Protein 3G13 (pdb70)

Sequence (276 aa):
LERLRVAAYCRVSTDSEDQLNSYKSQVQYYTDIKKNKEWVLADIYADEATKREDFQRINDCNGEIDVFTKSISRFARNTLDTLKYVRLKERNIAVYFEDEKINTLTDGELLLVVLSSVAQQEVENISANVKKGLKKKRGELVGFSLERLRVAAYCRVSTDSEDQLNSYKSQVQYYTDIKKNKEWVLADIYADEAITGTQVTKREDFQRINDCNGEIDVFTKSISRFARNTLDTLKYVRLKERNIAVYFEDEKINTLTDGELLLVVLSSVAQQEVEN

Organism: Clostridioides difficile (strain 630) (NCBI:txid272563)

Radius of gyration: 23.12 Å; Cα contacts (8 Å, |Δi|>4): 464; chains: 2; bounding box: 62×56×65 Å

InterPro domains:
  IPR006119 Resolvase, N-terminal catalytic domain [PF00239] (27-175)
  IPR006119 Resolvase, N-terminal catalytic domain [PS51736] (26-174)
  IPR006119 Resolvase, N-terminal catalytic domain [SM00857] (27-176)
  IPR011109 DNA-binding recombinase domain [PF07508] (199-306)
  IPR011109 DNA-binding recombinase domain [PS51737] (184-309)
  IPR025827 Recombinase zinc beta ribbon domain [PF13408] (327-388)
  IPR036162 Resolvase-like, N-terminal catalytic domain superfamily [G3DSA:3.40.50.1390] (21-158)
  IPR036162 Resolvase-like, N-terminal catalytic domain superfamily [SSF53041] (26-175)
  IPR038109 DNA-binding recombinase domain superfamily [G3DSA:3.90.1750.20] (161-307)
  IPR050639 Site-specific recombinase resolvase [PTHR30461] (23-515)

CATH classification: 3.40.50.1390

Solvent-accessible surface area: 16378 Å² total

Nearest PDB structures (foldseek):
  3g13-assembly1_A  TM=1.005E+00  e=6.832E-26  Clostridioides difficile 630
  3gbv-assembly1_A  TM=5.112E-01  e=2.826E-01  Bacteroides fragilis NCTC 9343
  3m9w-assembly1_A  TM=5.700E-01  e=8.950E-01  Escherichia coli str. K-12 substr. MG1655
  1eye-assembly1_A-2  TM=3.443E-01  e=1.156E+00  Mycobacterium tuberculosis H37Rv
  8wwq-assembly1_B  TM=4.228E-01  e=5.379E+00  Gardenia jasminoides

Structure (mmCIF, N/CA/C/O backbone):
data_3G13
#
_entry.id   3G13
#
_cell.length_a   64.470
_cell.length_b   71.318
_cell.length_c   94.176
_cell.angle_alpha   90.00
_cell.angle_beta   90.00
_cell.angle_gamma   90.00
#
_symmetry.space_group_name_H-M   'P 21 21 21'
#
loop_
_entity.id
_entity.type
_entity.pdbx_description
1 polymer 'Putative conjugative transposon recombinase'
2 non-polymer GLYCEROL
3 non-polymer 'SODIUM ION'
4 water water
#
loop_
_atom_site.group_PDB
_atom_site.id
_atom_site.type_symbol
_atom_site.label_atom_id
_atom_site.label_alt_id
_atom_site.label_comp_id
_atom_site.label_asym_id
_atom_site.label_entity_id
_atom_site.label_seq_id
_atom_site.pdbx_PDB_ins_code
_atom_site.Cartn_x
_atom_site.Cartn_y
_atom_site.Cartn_z
_atom_site.occupancy
_atom_site.B_iso_or_equiv
_atom_site.auth_seq_id
_atom_site.auth_comp_id
_atom_site.auth_asym_id
_atom_site.auth_atom_id
_atom_site.pdbx_PDB_model_num
ATOM 1 N N . LEU A 1 3 ? 87.996 69.802 18.650 1.00 40.43 3 LEU A N 1
ATOM 2 C CA . LEU A 1 3 ? 87.772 68.486 17.952 1.00 40.31 3 LEU A CA 1
ATOM 3 C C . LEU A 1 3 ? 88.013 68.629 16.471 1.00 39.47 3 LEU A C 1
ATOM 4 O O . LEU A 1 3 ? 89.129 69.003 16.055 1.00 39.85 3 LEU A O 1
ATOM 9 N N . GLU A 1 4 ? 86.942 68.365 15.711 1.00 37.41 4 GLU A N 1
ATOM 10 C CA . GLU A 1 4 ? 86.880 68.295 14.234 1.00 36.15 4 GLU A CA 1
ATOM 11 C C . GLU A 1 4 ? 86.327 66.914 13.778 1.00 33.22 4 GLU A C 1
ATOM 12 O O . GLU A 1 4 ? 85.127 66.766 13.488 1.00 33.74 4 GLU A O 1
ATOM 18 N N . ARG A 1 5 ? 87.197 65.909 13.759 1.00 29.12 5 ARG A N 1
ATOM 19 C CA . ARG A 1 5 ? 86.860 64.605 13.211 1.00 25.28 5 ARG A CA 1
ATOM 20 C C . ARG A 1 5 ? 85.801 63.846 14.003 1.00 22.37 5 ARG A C 1
ATOM 21 O O . ARG A 1 5 ? 85.703 63.955 15.224 1.00 20.71 5 ARG A O 1
ATOM 29 N N . LEU A 1 6 ? 85.003 63.064 13.287 1.00 19.27 6 LEU A N 1
ATOM 30 C CA . LEU A 1 6 ? 84.050 62.205 13.945 1.00 16.84 6 LEU A CA 1
ATOM 31 C C . LEU A 1 6 ? 84.811 61.098 14.664 1.00 16.04 6 LEU A C 1
ATOM 32 O O . LEU A 1 6 ? 85.646 60.433 14.062 1.00 15.06 6 LEU A O 1
ATOM 37 N N . ARG A 1 7 ? 84.507 60.902 15.958 1.00 16.04 7 ARG A N 1
ATOM 38 C CA . ARG A 1 7 ? 85.176 59.886 16.783 1.00 15.79 7 ARG A CA 1
ATOM 39 C C . ARG A 1 7 ? 84.418 58.563 16.671 1.00 14.77 7 ARG A C 1
ATOM 40 O O . ARG A 1 7 ? 83.256 58.436 17.080 1.00 13.84 7 ARG A O 1
ATOM 48 N N . VAL A 1 8 ? 85.080 57.594 16.068 1.00 14.42 8 VAL A N 1
ATOM 49 C CA . VAL A 1 8 ? 84.421 56.344 15.707 1.00 15.43 8 VAL A CA 1
ATOM 50 C C . VAL A 1 8 ? 84.973 55.190 16.524 1.00 16.03 8 VAL A C 1
ATOM 51 O O . VAL A 1 8 ? 86.181 54.973 16.571 1.00 16.36 8 VAL A O 1
ATOM 55 N N . ALA A 1 9 ? 84.085 54.445 17.166 1.00 16.65 9 ALA A N 1
ATOM 56 C CA . ALA A 1 9 ? 84.485 53.197 17.840 1.00 16.63 9 ALA A CA 1
ATOM 57 C C . ALA A 1 9 ? 83.892 51.961 17.148 1.00 17.56 9 ALA A C 1
ATOM 58 O O . ALA A 1 9 ? 82.999 52.083 16.280 1.00 17.00 9 ALA A O 1
ATOM 60 N N . ALA A 1 10 ? 84.356 50.771 17.547 1.00 16.42 10 ALA A N 1
ATOM 61 C CA . ALA A 1 10 ? 83.713 49.509 17.142 1.00 17.06 10 ALA A CA 1
ATOM 62 C C . ALA A 1 10 ? 83.501 48.683 18.371 1.00 17.78 10 ALA A C 1
ATOM 63 O O . ALA A 1 10 ? 84.367 48.659 19.244 1.00 17.18 10 ALA A O 1
ATOM 65 N N . TYR A 1 11 ? 82.339 48.032 18.438 1.00 18.11 11 TYR A N 1
ATOM 66 C CA . TYR A 1 11 ? 82.091 47.005 19.448 1.00 18.96 11 TYR A CA 1
ATOM 67 C C . TYR A 1 11 ? 82.052 45.592 18.876 1.00 18.94 11 TYR A C 1
ATOM 68 O O . TYR A 1 11 ? 81.285 45.309 17.952 1.00 19.53 11 TYR A O 1
ATOM 77 N N . CYS A 1 12 ? 82.875 44.702 19.437 1.00 19.43 12 CYS A N 1
ATOM 78 C CA . CYS A 1 12 ? 83.049 43.346 18.906 1.00 20.32 12 CYS A CA 1
ATOM 79 C C . CYS A 1 12 ? 82.678 42.257 19.907 1.00 20.96 12 CYS A C 1
ATOM 80 O O . CYS A 1 12 ? 82.969 42.375 21.113 1.00 21.19 12 CYS A O 1
ATOM 83 N N . ARG A 1 13 ? 82.050 41.199 19.399 1.00 21.08 13 ARG A N 1
ATOM 84 C CA . ARG A 1 13 ? 81.911 39.958 20.137 1.00 22.80 13 ARG A CA 1
ATOM 85 C C . ARG A 1 13 ? 82.959 39.004 19.577 1.00 23.81 13 ARG A C 1
ATOM 86 O O . ARG A 1 13 ? 83.005 38.792 18.357 1.00 23.30 13 ARG A O 1
ATOM 94 N N . VAL A 1 14 ? 83.812 38.469 20.463 1.00 25.61 14 VAL A N 1
ATOM 95 C CA . VAL A 1 14 ? 84.933 37.592 20.067 1.00 28.50 14 VAL A CA 1
ATOM 96 C C . VAL A 1 14 ? 84.544 36.129 20.235 1.00 31.02 14 VAL A C 1
ATOM 97 O O . VAL A 1 14 ? 84.083 35.727 21.310 1.00 29.82 14 VAL A O 1
ATOM 101 N N . SER A 1 15 ? 84.742 35.349 19.174 1.00 35.16 15 SER A N 1
ATOM 102 C CA . SER A 1 15 ? 84.422 33.919 19.183 1.00 39.88 15 SER A CA 1
ATOM 103 C C . SER A 1 15 ? 85.382 33.088 20.025 1.00 42.71 15 SER A C 1
ATOM 104 O O . SER A 1 15 ? 86.592 33.347 20.070 1.00 42.35 15 SER A O 1
ATOM 107 N N . THR A 1 16 ? 84.807 32.060 20.656 1.00 46.83 16 THR A N 1
ATOM 108 C CA . THR A 1 16 ? 85.513 31.143 21.563 1.00 50.34 16 THR A CA 1
ATOM 109 C C . THR A 1 16 ? 86.239 29.960 20.838 1.00 52.20 16 THR A C 1
ATOM 110 O O . THR A 1 16 ? 86.442 28.881 21.415 1.00 52.74 16 THR A O 1
ATOM 114 N N . ASP A 1 17 ? 86.639 30.210 19.584 1.00 54.16 17 ASP A N 1
ATOM 115 C CA . ASP A 1 17 ? 87.359 29.284 18.684 1.00 55.92 17 ASP A CA 1
ATOM 116 C C . ASP A 1 17 ? 87.250 29.924 17.290 1.00 56.65 17 ASP A C 1
ATOM 117 O O . ASP A 1 17 ? 86.155 30.377 16.940 1.00 57.29 17 ASP A O 1
ATOM 122 N N . SER A 1 18 ? 88.291 29.981 16.450 1.00 57.32 18 SER A N 1
ATOM 123 C CA . SER A 1 18 ? 89.566 29.240 16.420 1.00 57.56 18 SER A CA 1
ATOM 124 C C . SER A 1 18 ? 89.520 28.607 15.029 1.00 57.64 18 SER A C 1
ATOM 125 O O . SER A 1 18 ? 90.389 28.855 14.179 1.00 57.92 18 SER A O 1
ATOM 128 N N . GLU A 1 19 ? 88.470 27.810 14.814 1.00 57.36 19 GLU A N 1
ATOM 129 C CA . GLU A 1 19 ? 88.006 27.399 13.485 1.00 56.89 19 GLU A CA 1
ATOM 130 C C . GLU A 1 19 ? 87.110 28.492 12.884 1.00 55.85 19 GLU A C 1
ATOM 131 O O . GLU A 1 19 ? 86.509 28.299 11.819 1.00 56.16 19 GLU A O 1
ATOM 137 N N . ASP A 1 20 ? 87.027 29.621 13.593 1.00 54.12 20 ASP A N 1
ATOM 138 C CA . ASP A 1 20 ? 86.237 30.800 13.215 1.00 52.52 20 ASP A CA 1
ATOM 139 C C . ASP A 1 20 ? 87.159 32.038 13.302 1.00 50.87 20 ASP A C 1
ATOM 140 O O . ASP A 1 20 ? 87.022 32.885 14.198 1.00 50.59 20 ASP A O 1
ATOM 145 N N . GLN A 1 21 ? 88.115 32.121 12.380 1.00 48.61 21 GLN A N 1
ATOM 146 C CA . GLN A 1 21 ? 89.126 33.178 12.418 1.00 46.66 21 GLN A CA 1
ATOM 147 C C . GLN A 1 21 ? 88.530 34.551 12.139 1.00 44.43 21 GLN A C 1
ATOM 148 O O . GLN A 1 21 ? 89.040 35.561 12.624 1.00 44.07 21 GLN A O 1
ATOM 154 N N . LEU A 1 22 ? 87.430 34.575 11.390 1.00 42.03 22 LEU A N 1
ATOM 155 C CA . LEU A 1 22 ? 86.738 35.821 11.038 1.00 39.70 22 LEU A CA 1
ATOM 156 C C . LEU A 1 22 ? 86.174 36.568 12.253 1.00 36.91 22 LEU A C 1
ATOM 157 O O . LEU A 1 22 ? 86.137 37.793 12.252 1.00 36.44 22 LEU A O 1
ATOM 162 N N . ASN A 1 23 ? 85.771 35.824 13.285 1.00 33.41 23 ASN A N 1
ATOM 163 C CA . ASN A 1 23 ? 85.298 36.403 14.551 1.00 30.66 23 ASN A CA 1
ATOM 164 C C . ASN A 1 23 ? 86.331 36.400 15.674 1.00 28.02 23 ASN A C 1
ATOM 165 O O . ASN A 1 23 ? 86.007 36.676 16.837 1.00 27.50 23 ASN A O 1
ATOM 170 N N . SER A 1 24 ? 87.574 36.088 15.333 1.00 25.01 24 SER A N 1
ATOM 171 C CA . SER A 1 24 ? 88.656 36.266 16.285 1.00 23.42 24 SER A CA 1
ATOM 172 C C . SER A 1 24 ? 88.855 37.754 16.621 1.00 22.21 24 SER A C 1
ATOM 173 O O . SER A 1 24 ? 88.474 38.651 15.844 1.00 22.32 24 SER A O 1
ATOM 176 N N . TYR A 1 25 ? 89.412 38.011 17.797 1.00 20.20 25 TYR A N 1
ATOM 177 C CA . TYR A 1 25 ? 89.775 39.333 18.227 1.00 19.67 25 TYR A CA 1
ATOM 178 C C . TYR A 1 25 ? 90.721 40.026 17.228 1.00 19.95 25 TYR A C 1
ATOM 179 O O . TYR A 1 25 ? 90.423 41.134 16.760 1.00 18.64 25 TYR A O 1
ATOM 188 N N . LYS A 1 26 ? 91.842 39.376 16.901 1.00 19.51 26 LYS A N 1
ATOM 189 C CA . LYS A 1 26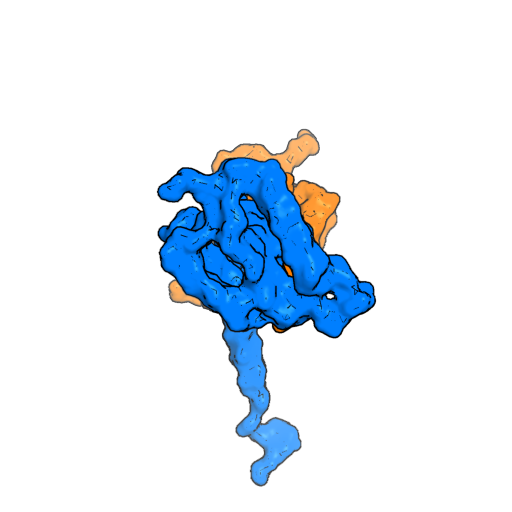 ? 92.834 39.972 15.998 1.00 19.63 26 LYS A CA 1
ATOM 190 C C . LYS A 1 26 ? 92.259 40.332 14.626 1.00 19.87 26 LYS A C 1
ATOM 191 O O . LYS A 1 26 ? 92.520 41.443 14.135 1.00 19.21 26 LYS A O 1
ATOM 197 N N . SER A 1 27 ? 91.515 39.408 14.008 1.00 19.49 27 SER A N 1
ATOM 198 C CA . SER A 1 27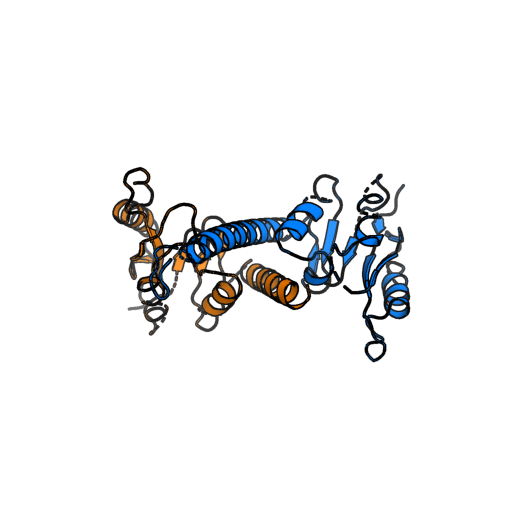 ? 90.886 39.693 12.701 1.00 20.17 27 SER A CA 1
ATOM 199 C C . SER A 1 27 ? 89.940 40.898 12.759 1.00 18.68 27 SER A C 1
ATOM 200 O O . SER A 1 27 ? 89.931 41.722 11.856 1.00 19.35 27 SER A O 1
ATOM 203 N N . GLN A 1 28 ? 89.129 40.982 13.814 1.00 17.96 28 GLN A N 1
ATOM 204 C CA . GLN A 1 28 ? 88.230 42.107 13.990 1.00 16.93 28 GLN A CA 1
ATOM 205 C C . GLN A 1 28 ? 88.932 43.421 14.293 1.00 16.55 28 GLN A C 1
ATOM 206 O O . GLN A 1 28 ? 88.544 44.458 13.783 1.00 14.79 28 GLN A O 1
ATOM 212 N N . VAL A 1 29 ? 89.965 43.377 15.129 1.00 14.57 29 VAL A N 1
ATOM 213 C CA . VAL A 1 29 ? 90.794 44.543 15.321 1.00 15.30 29 VAL A CA 1
ATOM 214 C C . VAL A 1 29 ? 91.359 45.067 13.986 1.00 15.35 29 VAL A C 1
ATOM 215 O O . VAL A 1 29 ? 91.283 46.283 13.709 1.00 15.31 29 VAL A O 1
ATOM 219 N N . GLN A 1 30 ? 91.915 44.178 13.162 1.00 15.33 30 GLN A N 1
ATOM 220 C CA . GLN A 1 30 ? 92.441 44.655 11.872 1.00 17.05 30 GLN A CA 1
ATOM 221 C C . GLN A 1 30 ? 91.332 45.168 10.939 1.00 16.64 30 GLN A C 1
ATOM 222 O O . GLN A 1 30 ? 91.511 46.177 10.286 1.00 16.60 30 GLN A O 1
ATOM 228 N N . TYR A 1 31 ? 90.204 44.455 10.882 1.00 17.18 31 TYR A N 1
ATOM 229 C CA . TYR A 1 31 ? 89.109 44.856 10.016 1.00 16.49 31 TYR A CA 1
ATOM 230 C C . TYR A 1 31 ? 88.662 46.288 10.341 1.00 15.77 31 TYR A C 1
ATOM 231 O O . TYR A 1 31 ? 88.632 47.145 9.448 1.00 15.71 31 TYR A O 1
ATOM 240 N N . TYR A 1 32 ? 88.311 46.542 11.603 1.00 15.44 32 TYR A N 1
ATOM 241 C CA . TYR A 1 32 ? 87.806 47.869 11.994 1.00 15.06 32 TYR A CA 1
ATOM 242 C C . TYR A 1 32 ? 88.842 48.964 11.917 1.00 15.32 32 TYR A C 1
ATOM 243 O O . TYR A 1 32 ? 88.515 50.073 11.561 1.00 14.78 32 TYR A O 1
ATOM 252 N N . THR A 1 33 ? 90.103 48.647 12.220 1.00 14.95 33 THR A N 1
ATOM 253 C CA . THR A 1 33 ? 91.150 49.665 12.156 1.00 14.81 33 THR A CA 1
ATOM 254 C C . THR A 1 33 ? 91.309 50.148 10.712 1.00 14.57 33 THR A C 1
ATOM 255 O O . THR A 1 33 ? 91.349 51.332 10.468 1.00 12.21 33 THR A O 1
ATOM 259 N N . ASP A 1 34 ? 91.383 49.206 9.793 1.00 14.71 34 ASP A N 1
ATOM 260 C CA . ASP A 1 34 ? 91.510 49.496 8.385 1.00 17.14 34 ASP A CA 1
ATOM 261 C C . ASP A 1 34 ? 90.235 50.174 7.842 1.00 16.72 34 ASP A C 1
ATOM 262 O O . ASP A 1 34 ? 90.326 51.166 7.121 1.00 17.64 34 ASP A O 1
ATOM 275 N N . ILE A 1 36 ? 87.896 51.935 9.422 1.00 15.97 36 ILE A N 1
ATOM 276 C CA . ILE A 1 36 ? 87.693 53.302 9.915 1.00 15.99 36 ILE A CA 1
ATOM 277 C C . ILE A 1 36 ? 88.730 54.292 9.302 1.00 17.26 36 ILE A C 1
ATOM 278 O O . ILE A 1 36 ? 88.412 55.471 9.052 1.00 16.27 36 ILE A O 1
ATOM 283 N N . LYS A 1 37 ? 89.940 53.796 9.064 1.00 18.26 37 LYS A N 1
ATOM 284 C CA . LYS A 1 37 ? 91.002 54.562 8.365 1.00 19.99 37 LYS A CA 1
ATOM 285 C C . LYS A 1 37 ? 90.700 54.902 6.920 1.00 20.26 37 LYS A C 1
ATOM 286 O O . LYS A 1 37 ? 91.316 55.809 6.380 1.00 21.97 37 LYS A O 1
ATOM 292 N N . LYS A 1 38 ? 89.737 54.220 6.302 1.00 20.91 38 LYS A N 1
ATOM 293 C CA . LYS A 1 38 ? 89.258 54.565 4.949 1.00 21.37 38 LYS A CA 1
ATOM 294 C C . LYS A 1 38 ? 88.703 55.991 4.814 1.00 20.97 38 LYS A C 1
ATOM 295 O O . LYS A 1 38 ? 88.711 56.560 3.706 1.00 22.09 38 LYS A O 1
ATOM 301 N N . ASN A 1 39 ? 88.210 56.546 5.920 1.00 18.96 39 ASN A N 1
ATOM 302 C CA . ASN A 1 39 ? 87.548 57.830 5.911 1.00 17.94 39 ASN A CA 1
ATOM 303 C C . ASN A 1 39 ? 88.336 58.845 6.702 1.00 17.36 39 ASN A C 1
ATOM 304 O O . ASN A 1 39 ? 88.416 58.765 7.918 1.00 17.26 39 ASN A O 1
ATOM 309 N N . LYS A 1 40 ? 88.873 59.843 6.024 1.00 18.28 40 LYS A N 1
ATOM 310 C CA . LYS A 1 40 ? 89.697 60.838 6.714 1.00 19.64 40 LYS A CA 1
ATOM 311 C C . LYS A 1 40 ? 88.891 61.855 7.521 1.00 19.50 40 LYS A C 1
ATOM 312 O O . LYS A 1 40 ? 89.466 62.658 8.256 1.00 19.45 40 LYS A O 1
ATOM 318 N N . GLU A 1 41 ? 87.564 61.844 7.390 1.00 17.27 41 GLU A N 1
ATOM 319 C CA . GLU A 1 41 ? 86.719 62.679 8.281 1.00 16.09 41 GLU A CA 1
ATOM 320 C C . GLU A 1 41 ? 86.532 62.032 9.665 1.00 15.36 41 GLU A C 1
ATOM 321 O O . GLU A 1 41 ? 85.937 62.624 10.579 1.00 15.64 41 GLU A O 1
ATOM 327 N N . TRP A 1 42 ? 86.993 60.789 9.793 1.00 14.55 42 TRP A N 1
ATOM 328 C CA . TRP A 1 42 ? 86.836 60.010 11.013 1.00 15.37 42 TRP A CA 1
ATOM 329 C C . TRP A 1 42 ? 88.174 59.816 11.705 1.00 15.60 42 TRP A C 1
ATOM 330 O O . TRP A 1 42 ? 89.232 59.847 11.065 1.00 15.96 42 TRP A O 1
ATOM 341 N N . VAL A 1 43 ? 88.105 59.587 13.003 1.00 16.46 43 VAL A N 1
ATOM 342 C CA . VAL A 1 43 ? 89.268 59.199 13.805 1.00 17.67 43 VAL A CA 1
ATOM 343 C C . VAL A 1 43 ? 88.816 58.051 14.688 1.00 18.12 43 VAL A C 1
ATOM 344 O O . VAL A 1 43 ? 87.731 58.104 15.261 1.00 18.08 43 VAL A O 1
ATOM 348 N N . LEU A 1 44 ? 89.637 56.998 14.752 1.00 18.79 44 LEU A N 1
ATOM 349 C CA . LEU A 1 44 ? 89.386 55.840 15.610 1.00 19.66 44 LEU A CA 1
ATOM 350 C C . LEU A 1 44 ? 89.493 56.244 17.082 1.00 19.77 44 LEU A C 1
ATOM 351 O O . LEU A 1 44 ? 90.532 56.787 17.510 1.00 18.96 44 LEU A O 1
ATOM 356 N N . ALA A 1 45 ? 88.398 56.032 17.822 1.00 18.74 45 ALA A N 1
ATOM 357 C CA . ALA A 1 45 ? 88.374 56.209 19.276 1.00 19.15 45 ALA A CA 1
ATOM 358 C C . ALA A 1 45 ? 89.025 54.961 19.865 1.00 19.20 45 ALA A C 1
ATOM 359 O O . ALA A 1 45 ? 90.139 55.036 20.384 1.00 18.74 45 ALA A O 1
ATOM 361 N N . ASP A 1 46 ? 88.378 53.798 19.707 1.00 18.21 46 ASP A N 1
ATOM 362 C CA . ASP A 1 46 ? 88.926 52.578 20.235 1.00 17.76 46 ASP A CA 1
ATOM 363 C C . ASP A 1 46 ? 88.149 51.397 19.687 1.00 17.64 46 ASP A C 1
ATOM 364 O O . ASP A 1 46 ? 87.102 51.546 19.025 1.00 16.95 46 ASP A O 1
ATOM 369 N N . ILE A 1 47 ? 88.701 50.224 19.909 1.00 17.35 47 ILE A N 1
ATOM 370 C CA . ILE A 1 47 ? 88.041 48.989 19.585 1.00 18.31 47 ILE A CA 1
ATOM 371 C C . ILE A 1 47 ? 87.766 48.267 20.911 1.00 18.59 47 ILE A C 1
ATOM 372 O O . ILE A 1 47 ? 88.663 48.101 21.743 1.00 18.05 47 ILE A O 1
ATOM 377 N N . TYR A 1 48 ? 86.500 47.920 21.107 1.00 18.10 48 TYR A N 1
ATOM 378 C CA . TYR A 1 48 ? 86.016 47.328 22.343 1.00 18.27 48 TYR A CA 1
ATOM 379 C C . TYR A 1 48 ? 85.559 45.932 22.005 1.00 19.24 48 TYR A C 1
ATOM 380 O O . TYR A 1 48 ? 84.958 45.715 20.959 1.00 19.80 48 TYR A O 1
ATOM 389 N N . ALA A 1 49 ? 85.842 44.971 22.887 1.00 20.63 49 ALA A N 1
ATOM 390 C CA . ALA A 1 49 ? 85.609 43.574 22.571 1.00 20.49 49 ALA A CA 1
ATOM 391 C C . ALA A 1 49 ? 85.439 42.713 23.821 1.00 22.01 49 ALA A C 1
ATOM 392 O O . ALA A 1 49 ? 86.243 42.792 24.763 1.00 21.15 49 ALA A O 1
ATOM 394 N N . ASP A 1 50 ? 84.374 41.914 23.830 1.00 22.88 50 ASP A N 1
ATOM 395 C CA . ASP A 1 50 ? 84.194 40.877 24.847 1.00 24.36 50 ASP A CA 1
ATOM 396 C C . ASP A 1 50 ? 84.077 39.538 24.187 1.00 25.52 50 ASP A C 1
ATOM 397 O O . ASP A 1 50 ? 83.535 39.427 23.085 1.00 25.46 50 ASP A O 1
ATOM 402 N N . GLU A 1 51 ? 84.604 38.521 24.861 1.00 27.17 51 GLU A N 1
ATOM 403 C CA . GLU A 1 51 ? 84.482 37.146 24.395 1.00 30.44 51 GLU A CA 1
ATOM 404 C C . GLU A 1 51 ? 83.045 36.669 24.605 1.00 30.87 51 GLU A C 1
ATOM 405 O O . GLU A 1 51 ? 82.441 37.002 25.619 1.00 31.10 51 GLU A O 1
ATOM 411 N N . ALA A 1 52 ? 82.496 35.946 23.630 1.00 32.76 52 ALA A N 1
ATOM 412 C CA . ALA A 1 52 ? 81.132 35.382 23.727 1.00 35.01 52 ALA A CA 1
ATOM 413 C C . ALA A 1 52 ? 80.681 34.625 22.484 1.00 35.90 52 ALA A C 1
ATOM 414 O O . ALA A 1 52 ? 81.494 34.225 21.645 1.00 37.29 52 ALA A O 1
ATOM 416 N N . THR A 1 59 ? 77.086 43.575 25.352 1.00 44.70 59 THR A N 1
ATOM 417 C CA . THR A 1 59 ? 76.057 43.872 26.347 1.00 45.02 59 THR A CA 1
ATOM 418 C C . THR A 1 59 ? 76.218 43.233 27.752 1.00 45.10 59 THR A C 1
ATOM 419 O O . THR A 1 59 ? 75.682 43.806 28.752 1.00 44.38 59 THR A O 1
ATOM 423 N N . LYS A 1 60 ? 76.891 42.083 27.932 1.00 44.51 60 LYS A N 1
ATOM 424 C CA . LYS A 1 60 ? 77.947 41.301 27.193 1.00 42.61 60 LYS A CA 1
ATOM 425 C C . LYS A 1 60 ? 79.218 41.399 28.011 1.00 41.53 60 LYS A C 1
ATOM 426 O O . LYS A 1 60 ? 80.087 40.507 27.980 1.00 42.64 60 LYS A O 1
ATOM 432 N N . ARG A 1 61 ? 79.321 42.523 28.707 1.00 38.97 61 ARG A N 1
ATOM 433 C CA . ARG A 1 61 ? 80.031 42.624 29.970 1.00 36.75 61 ARG A CA 1
ATOM 434 C C . ARG A 1 61 ? 81.093 43.717 29.919 1.00 33.76 61 ARG A C 1
ATOM 435 O O . ARG A 1 61 ? 80.772 44.855 29.588 1.00 32.00 61 ARG A O 1
ATOM 443 N N . GLU A 1 62 ? 82.325 43.399 30.283 1.00 30.97 62 GLU A N 1
ATOM 444 C CA . GLU A 1 62 ? 83.213 44.430 30.812 1.00 29.04 62 GLU A CA 1
ATOM 445 C C . GLU A 1 62 ? 83.646 45.500 29.798 1.00 26.61 62 GLU A C 1
ATOM 446 O O . GLU A 1 62 ? 83.601 46.696 30.111 1.00 25.61 62 GLU A O 1
ATOM 452 N N . ASP A 1 63 ? 84.049 45.084 28.594 1.00 24.44 63 ASP A N 1
ATOM 453 C CA . ASP A 1 63 ? 84.479 46.070 27.594 1.00 22.84 63 ASP A CA 1
ATOM 454 C C . ASP A 1 63 ? 83.295 46.842 26.981 1.00 21.80 63 ASP A C 1
ATOM 455 O O . ASP A 1 63 ? 83.427 48.016 26.658 1.00 21.19 63 ASP A O 1
ATOM 460 N N . PHE A 1 64 ? 82.141 46.186 26.855 1.00 21.58 64 PHE A N 1
ATOM 461 C CA . PHE A 1 64 ? 80.913 46.900 26.495 1.00 21.80 64 PHE A CA 1
ATOM 462 C C . PHE A 1 64 ? 80.674 48.030 27.487 1.00 22.07 64 PHE A C 1
ATOM 463 O O . PHE A 1 64 ? 80.383 49.163 27.104 1.00 21.51 64 PHE A O 1
ATOM 471 N N . GLN A 1 65 ? 80.800 47.725 28.782 1.00 23.06 65 GLN A N 1
ATOM 472 C CA . GLN A 1 65 ? 80.587 48.750 29.804 1.00 23.17 65 GLN A CA 1
ATOM 473 C C . GLN A 1 65 ? 81.637 49.852 29.750 1.00 22.30 65 GLN A C 1
ATOM 474 O O . GLN A 1 65 ? 81.318 51.008 30.004 1.00 21.94 65 GLN A O 1
ATOM 480 N N . ARG A 1 66 ? 82.887 49.494 29.443 1.00 21.77 66 ARG A N 1
ATOM 481 C CA . ARG A 1 66 ? 83.947 50.512 29.286 1.00 21.20 66 ARG A CA 1
ATOM 482 C C . ARG A 1 66 ? 83.556 51.431 28.118 1.00 21.44 66 ARG A C 1
ATOM 483 O O . ARG A 1 66 ? 83.635 52.637 28.236 1.00 21.08 66 ARG A O 1
ATOM 499 N N . ILE A 1 68 ? 80.436 52.090 26.980 1.00 22.17 68 ILE A N 1
ATOM 500 C CA . ILE A 1 68 ? 79.370 52.959 27.475 1.00 21.40 68 ILE A CA 1
ATOM 501 C C . ILE A 1 68 ? 79.922 54.117 28.312 1.00 21.65 68 ILE A C 1
ATOM 502 O O . ILE A 1 68 ? 79.509 55.241 28.108 1.00 21.18 68 ILE A O 1
ATOM 507 N N . ASN A 1 69 ? 80.848 53.852 29.241 1.00 22.28 69 ASN A N 1
ATOM 508 C CA . ASN A 1 69 ? 81.459 54.959 30.037 1.00 23.37 69 ASN A CA 1
ATOM 509 C C . ASN A 1 69 ? 82.218 55.974 29.173 1.00 22.55 69 ASN A C 1
ATOM 510 O O . ASN A 1 69 ? 82.172 57.166 29.427 1.00 22.91 69 ASN A O 1
ATOM 515 N N . ASP A 1 70 ? 82.928 55.500 28.154 1.00 21.66 70 ASP A N 1
ATOM 516 C CA . ASP A 1 70 ? 83.616 56.407 27.225 1.00 21.47 70 ASP A CA 1
ATOM 517 C C . ASP A 1 70 ? 82.633 57.238 26.406 1.00 21.74 70 ASP A C 1
ATOM 518 O O . ASP A 1 70 ? 82.922 58.403 26.076 1.00 20.66 70 ASP A O 1
ATOM 523 N N . CYS A 1 71 ? 81.489 56.628 26.068 1.00 21.24 71 CYS A N 1
ATOM 524 C CA . CYS A 1 71 ? 80.380 57.365 25.430 1.00 22.17 71 CYS A CA 1
ATOM 525 C C . CYS A 1 71 ? 79.843 58.455 26.361 1.00 22.25 71 CYS A C 1
ATOM 526 O O . CYS A 1 71 ? 79.643 59.576 25.919 1.00 22.22 71 CYS A O 1
ATOM 537 N N . ASN A 1 73 ? 81.425 59.960 28.617 1.00 25.39 73 ASN A N 1
ATOM 538 C CA . ASN A 1 73 ? 82.514 60.950 28.729 1.00 25.47 73 ASN A CA 1
ATOM 539 C C . ASN A 1 73 ? 82.818 61.756 27.452 1.00 25.16 73 ASN A C 1
ATOM 540 O O . ASN A 1 73 ? 83.719 62.593 27.453 1.00 25.38 73 ASN A O 1
ATOM 545 N N . GLY A 1 74 ? 82.083 61.508 26.364 1.00 24.02 74 GLY A N 1
ATOM 546 C CA . GLY A 1 74 ? 82.244 62.307 25.146 1.00 22.57 74 GLY A CA 1
ATOM 547 C C . GLY A 1 74 ? 83.370 61.873 24.216 1.00 22.05 74 GLY A C 1
ATOM 548 O O . GLY A 1 74 ? 83.793 62.634 23.337 1.00 21.43 74 GLY A O 1
ATOM 549 N N . GLU A 1 75 ? 83.842 60.642 24.377 1.00 20.92 75 GLU A N 1
ATOM 550 C CA . GLU A 1 75 ? 84.954 60.142 23.547 1.00 20.99 75 GLU A CA 1
ATOM 551 C C . GLU A 1 75 ? 84.517 59.540 22.212 1.00 19.73 75 GLU A C 1
ATOM 552 O O . GLU A 1 75 ? 85.360 59.278 21.349 1.00 18.57 75 GLU A O 1
ATOM 558 N N . ILE A 1 76 ? 83.208 59.304 22.040 1.00 18.59 76 ILE A N 1
ATOM 559 C CA . ILE A 1 76 ? 82.730 58.519 20.882 1.00 17.82 76 ILE A CA 1
ATOM 560 C C . ILE A 1 76 ? 81.493 59.178 20.283 1.00 17.93 76 ILE A C 1
ATOM 561 O O . ILE A 1 76 ? 80.569 59.530 21.035 1.00 18.07 76 ILE A O 1
ATOM 566 N N . ASP A 1 77 ? 81.475 59.340 18.955 1.00 17.54 77 ASP A N 1
ATOM 567 C CA . ASP A 1 77 ? 80.323 59.944 18.247 1.00 17.81 77 ASP A CA 1
ATOM 568 C C . ASP A 1 77 ? 79.482 58.900 17.534 1.00 17.00 77 ASP A C 1
ATOM 569 O O . ASP A 1 77 ? 78.283 59.092 17.327 1.00 17.47 77 ASP A O 1
ATOM 582 N N . VAL A 1 79 ? 79.376 54.390 17.086 1.00 15.51 79 VAL A N 1
ATOM 583 C CA . VAL A 1 79 ? 79.834 53.010 17.312 1.00 15.79 79 VAL A CA 1
ATOM 584 C C . VAL A 1 79 ? 79.381 52.045 16.242 1.00 14.71 79 VAL A C 1
ATOM 585 O O . VAL A 1 79 ? 78.185 51.880 16.016 1.00 13.43 79 VAL A O 1
ATOM 589 N N . PHE A 1 80 ? 80.330 51.361 15.603 1.00 14.06 80 PHE A N 1
ATOM 590 C CA . PHE A 1 80 ? 80.011 50.264 14.704 1.00 13.64 80 PHE A CA 1
ATOM 591 C C . PHE A 1 80 ? 79.822 48.985 15.503 1.00 14.92 80 PHE A C 1
ATOM 592 O O . PHE A 1 80 ? 80.565 48.706 16.460 1.00 14.77 80 PHE A O 1
ATOM 600 N N . THR A 1 81 ? 78.845 48.187 15.093 1.00 14.28 81 THR A N 1
ATOM 601 C CA . THR A 1 81 ? 78.762 46.828 15.594 1.00 14.14 81 THR A CA 1
ATOM 602 C C . THR A 1 81 ? 78.104 45.934 14.547 1.00 14.76 81 THR A C 1
ATOM 603 O O . THR A 1 81 ? 77.271 46.402 13.772 1.00 14.12 81 THR A O 1
ATOM 607 N N . LYS A 1 82 ? 78.466 44.650 14.507 1.00 15.14 82 LYS A N 1
ATOM 608 C CA . LYS A 1 82 ? 78.112 43.838 13.357 1.00 15.64 82 LYS A CA 1
ATOM 609 C C . LYS A 1 82 ? 76.601 43.618 13.274 1.00 15.57 82 LYS A C 1
ATOM 610 O O . LYS A 1 82 ? 76.029 43.652 12.195 1.00 14.96 82 LYS A O 1
ATOM 616 N N . SER A 1 83 ? 75.958 43.448 14.424 1.00 15.31 83 SER A N 1
ATOM 617 C CA . SER A 1 83 ? 74.549 43.048 14.429 1.00 16.01 83 SER A CA 1
ATOM 618 C C . SER A 1 83 ? 73.929 43.451 15.752 1.00 15.34 83 SER A C 1
ATOM 619 O O . SER A 1 83 ? 74.624 43.620 16.768 1.00 15.13 83 SER A O 1
ATOM 622 N N . ILE A 1 84 ? 72.610 43.575 15.756 1.00 15.12 84 ILE A N 1
ATOM 623 C CA . ILE A 1 84 ? 71.875 43.773 16.995 1.00 14.80 84 ILE A CA 1
ATOM 624 C C . ILE A 1 84 ? 72.167 42.661 18.042 1.00 15.24 84 ILE A C 1
ATOM 625 O O . ILE A 1 84 ? 72.273 42.941 19.243 1.00 13.87 84 ILE A O 1
ATOM 630 N N . SER A 1 85 ? 72.255 41.414 17.574 1.00 17.66 85 SER A N 1
ATOM 631 C CA . SER A 1 85 ? 72.486 40.241 18.435 1.00 20.40 85 SER A CA 1
ATOM 632 C C . SER A 1 85 ? 73.836 40.253 19.187 1.00 20.74 85 SER A C 1
ATOM 633 O O . SER A 1 85 ? 73.971 39.618 20.247 1.00 22.39 85 SER A O 1
ATOM 636 N N . ARG A 1 86 ? 74.823 40.960 18.632 1.00 20.72 86 ARG A N 1
ATOM 637 C CA . ARG A 1 86 ? 76.145 41.169 19.267 1.00 20.30 86 ARG A CA 1
ATOM 638 C C . ARG A 1 86 ? 76.157 42.411 20.129 1.00 19.23 86 ARG A C 1
ATOM 639 O O . ARG A 1 86 ? 76.950 42.527 21.065 1.00 19.00 86 ARG A O 1
ATOM 647 N N . PHE A 1 87 ? 75.290 43.364 19.814 1.00 18.35 87 PHE A N 1
ATOM 648 C CA . PHE A 1 87 ? 75.280 44.631 20.546 1.00 18.42 87 PHE A CA 1
ATOM 649 C C . PHE A 1 87 ? 74.767 44.462 21.985 1.00 18.20 87 PHE A C 1
ATOM 650 O O . PHE A 1 87 ? 75.284 45.065 22.926 1.00 17.71 87 PHE A O 1
ATOM 658 N N . ALA A 1 88 ? 73.706 43.678 22.130 1.00 19.95 88 ALA A N 1
ATOM 659 C CA . ALA A 1 88 ? 73.102 43.441 23.422 1.00 20.72 88 ALA A CA 1
ATOM 660 C C . ALA A 1 88 ? 72.455 42.057 23.457 1.00 21.92 88 ALA A C 1
ATOM 661 O O . ALA A 1 88 ? 72.315 41.383 22.425 1.00 22.67 88 ALA A O 1
ATOM 663 N N . ARG A 1 89 ? 72.085 41.651 24.663 1.00 22.48 89 ARG A N 1
ATOM 664 C CA . ARG A 1 89 ? 71.658 40.293 24.944 1.00 24.17 89 ARG A CA 1
ATOM 665 C C . ARG A 1 89 ? 70.169 40.092 24.737 1.00 22.71 89 ARG A C 1
ATOM 666 O O . ARG A 1 89 ? 69.713 38.962 24.481 1.00 22.73 89 ARG A O 1
ATOM 674 N N . ASN A 1 90 ? 69.414 41.184 24.837 1.00 21.48 90 ASN A N 1
ATOM 675 C CA . ASN A 1 90 ? 67.960 41.103 24.700 1.00 22.06 90 ASN A CA 1
ATOM 676 C C . ASN A 1 90 ? 67.380 42.414 24.212 1.00 20.85 90 ASN A C 1
ATOM 677 O O . ASN A 1 90 ? 68.098 43.407 24.130 1.00 20.49 90 ASN A O 1
ATOM 682 N N . THR A 1 91 ? 66.073 42.417 23.960 1.00 19.56 91 THR A N 1
ATOM 683 C CA . THR A 1 91 ? 65.374 43.595 23.460 1.00 19.37 91 THR A CA 1
ATOM 684 C C . THR A 1 91 ? 65.438 44.791 24.414 1.00 19.12 91 THR A C 1
ATOM 685 O O . THR A 1 91 ? 65.737 45.909 23.987 1.00 18.04 91 THR A O 1
ATOM 689 N N . LEU A 1 92 ? 65.167 44.545 25.702 1.00 19.15 92 LEU A N 1
ATOM 690 C CA . LEU A 1 92 ? 65.189 45.592 26.708 1.00 19.22 92 LEU A CA 1
ATOM 691 C C . LEU A 1 92 ? 66.551 46.310 26.836 1.00 18.51 92 LEU A C 1
ATOM 692 O O . LEU A 1 92 ? 66.603 47.534 26.981 1.00 17.67 92 LEU A O 1
ATOM 697 N N . ASP A 1 93 ? 67.630 45.546 26.789 1.00 19.03 93 ASP A N 1
ATOM 698 C CA . ASP A 1 93 ? 68.981 46.142 26.848 1.00 19.71 93 ASP A CA 1
ATOM 699 C C . ASP A 1 93 ? 69.305 46.875 25.557 1.00 18.84 93 ASP A C 1
ATOM 700 O O . ASP A 1 93 ? 69.954 47.925 25.601 1.00 20.07 93 ASP A O 1
ATOM 705 N N . THR A 1 94 ? 68.868 46.329 24.415 1.00 18.74 94 THR A N 1
ATOM 706 C CA . THR A 1 94 ? 69.083 47.004 23.113 1.00 18.52 94 THR A CA 1
ATOM 707 C C . THR A 1 94 ? 68.467 48.406 23.152 1.00 17.99 94 THR A C 1
ATOM 708 O O . THR A 1 94 ? 69.107 49.393 22.765 1.00 16.60 94 THR A O 1
ATOM 712 N N . LEU A 1 95 ? 67.220 48.478 23.624 1.00 17.33 95 LEU A N 1
ATOM 713 C CA . LEU A 1 95 ? 66.512 49.740 23.843 1.00 18.62 95 LEU A CA 1
ATOM 714 C C . LEU A 1 95 ? 67.255 50.687 24.740 1.00 19.07 95 LEU A C 1
ATOM 715 O O . LEU A 1 95 ? 67.483 51.848 24.390 1.00 19.77 95 LEU A O 1
ATOM 720 N N . LYS A 1 96 ? 67.601 50.185 25.927 1.00 19.65 96 LYS A N 1
ATOM 721 C CA . LYS A 1 96 ? 68.276 50.979 26.951 1.00 20.02 96 LYS A CA 1
ATOM 722 C C . LYS A 1 96 ? 69.537 51.644 26.367 1.00 18.79 96 LYS A C 1
ATOM 723 O O . LYS A 1 96 ? 69.710 52.855 26.477 1.00 17.67 96 LYS A O 1
ATOM 729 N N . TYR A 1 97 ? 70.433 50.834 25.805 1.00 18.04 97 TYR A N 1
ATOM 730 C CA . TYR A 1 97 ? 71.711 51.370 25.364 1.00 18.39 97 TYR A CA 1
ATOM 731 C C . TYR A 1 97 ? 71.617 52.173 24.077 1.00 17.51 97 TYR A C 1
ATOM 732 O O . TYR A 1 97 ? 72.328 53.178 23.917 1.00 18.04 97 TYR A O 1
ATOM 741 N N . VAL A 1 98 ? 70.738 51.779 23.157 1.00 17.12 98 VAL A N 1
ATOM 742 C CA . VAL A 1 98 ? 70.567 52.615 21.961 1.00 15.87 98 VAL A CA 1
ATOM 743 C C . VAL A 1 98 ? 70.025 54.014 22.370 1.00 17.73 98 VAL A C 1
ATOM 744 O O . VAL A 1 98 ? 70.560 55.035 21.953 1.00 16.12 98 VAL A O 1
ATOM 748 N N . ARG A 1 99 ? 68.988 54.045 23.218 1.00 19.32 99 ARG A N 1
ATOM 749 C CA . ARG A 1 99 ? 68.409 55.309 23.701 1.00 19.99 99 ARG A CA 1
ATOM 750 C C . ARG A 1 99 ? 69.401 56.157 24.489 1.00 20.31 99 ARG A C 1
ATOM 751 O O . ARG A 1 99 ? 69.436 57.385 24.332 1.00 19.37 99 ARG A O 1
ATOM 767 N N . LEU A 1 101 ? 72.683 56.230 24.237 1.00 18.67 101 LEU A N 1
ATOM 768 C CA . LEU A 1 101 ? 73.568 56.828 23.230 1.00 18.24 101 LEU A CA 1
ATOM 769 C C . LEU A 1 101 ? 72.814 57.947 22.467 1.00 17.65 101 LEU A C 1
ATOM 770 O O . LEU A 1 101 ? 73.320 59.047 22.320 1.00 16.63 101 LEU A O 1
ATOM 775 N N . LYS A 1 102 ? 71.598 57.666 22.011 1.00 17.36 102 LYS A N 1
ATOM 776 C CA . LYS A 1 102 ? 70.837 58.613 21.177 1.00 18.82 102 LYS A CA 1
ATOM 777 C C . LYS A 1 102 ? 70.601 59.981 21.887 1.00 19.85 102 LYS A C 1
ATOM 778 O O . LYS A 1 102 ? 70.685 61.022 21.259 1.00 19.55 102 LYS A O 1
ATOM 784 N N . GLU A 1 103 ? 70.322 59.952 23.191 1.00 21.07 103 GLU A N 1
ATOM 785 C CA . GLU A 1 103 ? 70.077 61.168 23.967 1.00 23.71 103 GLU A CA 1
ATOM 786 C C . GLU A 1 103 ? 71.312 62.068 23.987 1.00 23.77 103 GLU A C 1
ATOM 787 O O . GLU A 1 103 ? 71.209 63.292 24.230 1.00 24.12 103 GLU A O 1
ATOM 793 N N . ARG A 1 104 ? 72.474 61.453 23.746 1.00 23.33 104 ARG A N 1
ATOM 794 C CA . ARG A 1 104 ? 73.753 62.160 23.693 1.00 23.99 104 ARG A CA 1
ATOM 795 C C . ARG A 1 104 ? 74.274 62.371 22.262 1.00 23.22 104 ARG A C 1
ATOM 796 O O . ARG A 1 104 ? 75.427 62.777 22.070 1.00 22.28 104 ARG A O 1
ATOM 804 N N . ASN A 1 105 ? 73.384 62.148 21.287 1.00 22.67 105 ASN A N 1
ATOM 805 C CA . ASN A 1 105 ? 73.664 62.329 19.840 1.00 23.34 105 ASN A CA 1
ATOM 806 C C . ASN A 1 105 ? 74.790 61.407 19.363 1.00 21.50 105 ASN A C 1
ATOM 807 O O . ASN A 1 105 ? 75.616 61.795 18.513 1.00 21.83 105 ASN A O 1
ATOM 812 N N . ILE A 1 106 ? 74.825 60.207 19.950 1.00 19.10 106 ILE A N 1
ATOM 813 C CA . ILE A 1 106 ? 75.771 59.155 19.587 1.00 17.28 106 ILE A CA 1
ATOM 814 C C . ILE A 1 106 ? 75.003 58.083 18.836 1.00 15.76 106 ILE A C 1
ATOM 815 O O . ILE A 1 106 ? 74.001 57.521 19.311 1.00 14.54 106 ILE A O 1
ATOM 820 N N . ALA A 1 107 ? 75.482 57.833 17.636 1.00 14.21 107 ALA A N 1
ATOM 821 C CA . ALA A 1 107 ? 74.875 56.884 16.745 1.00 13.47 107 ALA A CA 1
ATOM 822 C C . ALA A 1 107 ? 75.484 55.501 16.943 1.00 13.43 107 ALA A C 1
ATOM 823 O O . ALA A 1 107 ? 76.679 55.362 17.212 1.00 13.69 107 ALA A O 1
ATOM 825 N N . VAL A 1 108 ? 74.659 54.480 16.788 1.00 12.78 108 VAL A N 1
ATOM 826 C CA . VAL A 1 108 ? 75.162 53.144 16.566 1.00 13.46 108 VAL A CA 1
ATOM 827 C C . VAL A 1 108 ? 74.905 52.795 15.109 1.00 13.04 108 VAL A C 1
ATOM 828 O O . VAL A 1 108 ? 73.850 53.137 14.548 1.00 11.76 108 VAL A O 1
ATOM 832 N N . TYR A 1 109 ? 75.903 52.189 14.470 1.00 12.22 109 TYR A N 1
ATOM 833 C CA . TYR A 1 109 ? 75.694 51.670 13.136 1.00 12.38 109 TYR A CA 1
ATOM 834 C C . TYR A 1 109 ? 75.746 50.139 13.179 1.00 13.13 109 TYR A C 1
ATOM 835 O O . TYR A 1 109 ? 76.816 49.562 13.383 1.00 11.78 109 TYR A O 1
ATOM 844 N N . PHE A 1 110 ? 74.574 49.518 12.972 1.00 11.86 110 PHE A N 1
ATOM 845 C CA . PHE A 1 110 ? 74.407 48.081 12.890 1.00 13.43 110 PHE A CA 1
ATOM 846 C C . PHE A 1 110 ? 74.726 47.662 11.465 1.00 13.06 110 PHE A C 1
ATOM 847 O O . PHE A 1 110 ? 73.978 47.964 10.544 1.00 12.59 110 PHE A O 1
ATOM 855 N N . GLU A 1 111 ? 75.862 46.995 11.281 1.00 13.92 111 GLU A N 1
ATOM 856 C CA . GLU A 1 111 ? 76.375 46.732 9.950 1.00 14.09 111 GLU A CA 1
ATOM 857 C C . GLU A 1 111 ? 75.496 45.753 9.155 1.00 14.50 111 GLU A C 1
ATOM 858 O O . GLU A 1 111 ? 75.196 46.010 7.982 1.00 15.93 111 GLU A O 1
ATOM 864 N N . ASP A 1 112 ? 75.095 44.642 9.764 1.00 15.25 112 ASP A N 1
ATOM 865 C CA . ASP A 1 112 ? 74.311 43.608 9.025 1.00 16.14 112 ASP A CA 1
ATOM 866 C C . ASP A 1 112 ? 72.924 44.139 8.603 1.00 15.46 112 ASP A C 1
ATOM 867 O O . ASP A 1 112 ? 72.490 43.964 7.456 1.00 13.97 112 ASP A O 1
ATOM 872 N N . GLU A 1 113 ? 7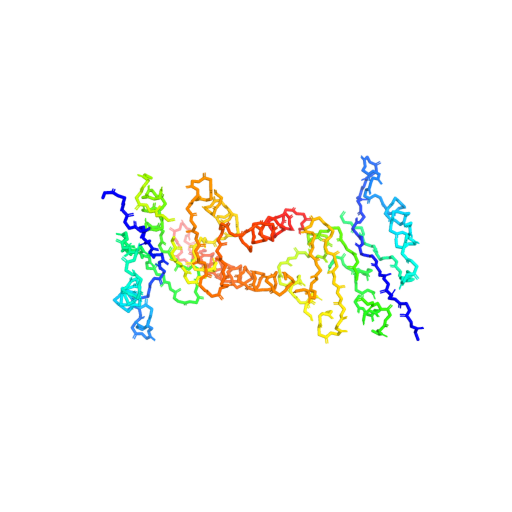2.270 44.804 9.554 1.00 15.29 113 GLU A N 1
ATOM 873 C CA . GLU A 1 113 ? 70.927 45.368 9.379 1.00 14.77 113 GLU A CA 1
ATOM 874 C C . GLU A 1 113 ? 70.944 46.660 8.549 1.00 14.14 113 GLU A C 1
ATOM 875 O O . GLU A 1 113 ? 69.930 47.025 7.990 1.00 13.77 113 GLU A O 1
ATOM 881 N N . LYS A 1 114 ? 72.118 47.306 8.463 1.00 14.12 114 LYS A N 1
ATOM 882 C CA . LYS A 1 114 ? 72.348 48.597 7.779 1.00 12.95 114 LYS A CA 1
ATOM 883 C C . LYS A 1 114 ? 71.499 49.747 8.361 1.00 12.81 114 LYS A C 1
ATOM 884 O O . LYS A 1 114 ? 70.731 50.400 7.648 1.00 11.48 114 LYS A O 1
ATOM 890 N N . ILE A 1 115 ? 71.608 49.945 9.670 1.00 12.01 115 ILE A N 1
ATOM 891 C CA . ILE A 1 115 ? 70.777 50.953 10.364 1.00 12.49 115 ILE A CA 1
ATOM 892 C C . ILE A 1 115 ? 71.680 51.823 11.197 1.00 12.41 115 ILE A C 1
ATOM 893 O O . ILE A 1 115 ? 72.464 51.292 12.009 1.00 13.28 115 ILE A O 1
ATOM 898 N N . ASN A 1 116 ? 71.587 53.130 10.971 1.00 12.02 116 ASN A N 1
ATOM 899 C CA . ASN A 1 116 ? 72.193 54.147 11.837 1.00 12.27 116 ASN A CA 1
ATOM 900 C C . ASN A 1 116 ? 71.075 54.594 12.749 1.00 12.61 116 ASN A C 1
ATOM 901 O O . ASN A 1 116 ? 70.016 55.006 12.273 1.00 12.38 116 ASN A O 1
ATOM 906 N N . THR A 1 117 ? 71.298 54.502 14.055 1.00 12.82 117 THR A N 1
ATOM 907 C CA . THR A 1 117 ? 70.191 54.657 15.024 1.00 13.49 117 THR A CA 1
ATOM 908 C C . THR A 1 117 ? 69.670 56.116 15.112 1.00 13.79 117 THR A C 1
ATOM 909 O O . THR A 1 117 ? 68.605 56.351 15.689 1.00 14.49 117 THR A O 1
ATOM 913 N N . LEU A 1 118 ? 70.373 57.068 14.499 1.00 13.57 118 LEU A N 1
ATOM 914 C CA . LEU A 1 118 ? 69.924 58.474 14.540 1.00 13.91 118 LEU A CA 1
ATOM 915 C C . LEU A 1 118 ? 69.026 58.876 13.366 1.00 13.71 118 LEU A C 1
ATOM 916 O O . LEU A 1 118 ? 68.496 59.986 13.357 1.00 13.63 118 LEU A O 1
ATOM 921 N N . THR A 1 119 ? 68.835 57.967 12.405 1.00 13.45 119 THR A N 1
ATOM 922 C CA . THR A 1 119 ? 68.015 58.242 11.203 1.00 12.84 119 THR A CA 1
ATOM 923 C C . THR A 1 119 ? 66.523 57.993 11.547 1.00 13.64 119 THR A C 1
ATOM 924 O O . THR A 1 119 ? 66.198 57.537 12.647 1.00 11.34 119 THR A O 1
ATOM 936 N N . ASP A 1 121 ? 64.946 55.665 10.103 1.00 15.59 121 ASP A N 1
ATOM 937 C CA . ASP A 1 121 ? 64.988 54.203 10.254 1.00 15.95 121 ASP A CA 1
ATOM 938 C C . ASP A 1 121 ? 65.395 53.758 11.665 1.00 15.99 121 ASP A C 1
ATOM 939 O O . ASP A 1 121 ? 64.862 52.765 12.156 1.00 16.26 121 ASP A O 1
ATOM 944 N N . GLY A 1 122 ? 66.311 54.505 12.287 1.00 14.90 122 GLY A N 1
ATOM 945 C CA . GLY A 1 122 ? 66.665 54.362 13.688 1.00 14.32 122 GLY A CA 1
ATOM 946 C C . GLY A 1 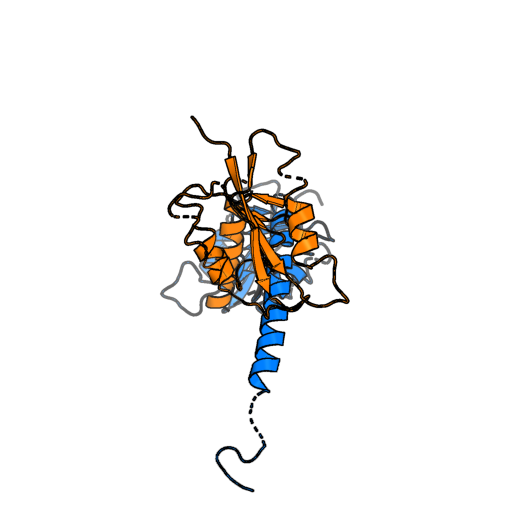122 ? 65.469 54.601 14.600 1.00 14.68 122 GLY A C 1
ATOM 947 O O . GLY A 1 122 ? 65.242 53.835 15.528 1.00 13.71 122 GLY A O 1
ATOM 948 N N . GLU A 1 123 ? 64.677 55.631 14.311 1.00 13.93 123 GLU A N 1
ATOM 949 C CA . GLU A 1 123 ? 63.470 55.872 15.077 1.00 16.08 123 GLU A CA 1
ATOM 950 C C . GLU A 1 123 ? 62.458 54.715 14.930 1.00 15.09 123 GLU A C 1
ATOM 951 O O . GLU A 1 123 ? 61.839 54.312 15.914 1.00 15.64 123 GLU A O 1
ATOM 957 N N . LEU A 1 124 ? 62.281 54.198 13.711 1.00 14.63 124 LEU A N 1
ATOM 958 C CA . LEU A 1 124 ? 61.408 53.042 13.507 1.00 14.68 124 LEU A CA 1
ATOM 959 C C . LEU A 1 124 ? 61.955 51.785 14.228 1.00 13.60 124 LEU A C 1
ATOM 960 O O . LEU A 1 124 ? 61.185 50.993 14.714 1.00 12.17 124 LEU A O 1
ATOM 965 N N . LEU A 1 125 ? 63.278 51.599 14.249 1.00 13.33 125 LEU A N 1
ATOM 966 C CA . LEU A 1 125 ? 63.896 50.495 14.995 1.00 13.44 125 LEU A CA 1
ATOM 967 C C . LEU A 1 125 ? 63.412 50.524 16.432 1.00 14.14 125 LEU A C 1
ATOM 968 O O . LEU A 1 125 ? 62.921 49.510 16.950 1.00 14.80 125 LEU A O 1
ATOM 973 N N . LEU A 1 126 ? 63.479 51.707 17.046 1.00 14.25 126 LEU A N 1
ATOM 974 C CA . LEU A 1 126 ? 63.131 51.885 18.450 1.00 14.98 126 LEU A CA 1
ATOM 975 C C . LEU A 1 126 ? 61.636 51.693 18.727 1.00 15.28 126 LEU A C 1
ATOM 976 O O . LEU A 1 126 ? 61.260 51.125 19.771 1.00 15.29 126 LEU A O 1
ATOM 981 N N . VAL A 1 127 ? 60.799 52.134 17.782 1.00 14.65 127 VAL A N 1
ATOM 982 C CA . VAL A 1 127 ? 59.353 51.901 17.852 1.00 15.44 127 VAL A CA 1
ATOM 983 C C . VAL A 1 127 ? 59.064 50.396 17.851 1.00 15.24 127 VAL A C 1
ATOM 984 O O . VAL A 1 127 ? 58.281 49.908 18.679 1.00 14.62 127 VAL A O 1
ATOM 988 N N . VAL A 1 128 ? 59.690 49.665 16.920 1.00 15.11 128 VAL A N 1
ATOM 989 C CA . VAL A 1 128 ? 59.486 48.220 16.758 1.00 15.12 128 VAL A CA 1
ATOM 990 C C . VAL A 1 128 ? 60.003 47.462 17.984 1.00 15.25 128 VAL A C 1
ATOM 991 O O . VAL A 1 128 ? 59.318 46.602 18.511 1.00 14.10 128 VAL A O 1
ATOM 995 N N . LEU A 1 129 ? 61.206 47.806 18.438 1.00 14.97 129 LEU A N 1
ATOM 996 C CA . LEU A 1 129 ? 61.757 47.220 19.672 1.00 15.27 129 LEU A CA 1
ATOM 997 C C . LEU A 1 129 ? 60.894 47.488 20.912 1.00 15.56 129 LEU A C 1
ATOM 998 O O . LEU A 1 129 ? 60.806 46.620 21.755 1.00 14.14 129 LEU A O 1
ATOM 1003 N N . SER A 1 130 ? 60.302 48.685 21.020 1.00 16.21 130 SER A N 1
ATOM 1004 C CA . SER A 1 130 ? 59.425 48.999 22.142 1.00 18.46 130 SER A CA 1
ATOM 1005 C C . SER A 1 130 ? 58.184 48.092 22.147 1.00 18.23 130 SER A C 1
ATOM 1006 O O . SER A 1 130 ? 57.763 47.644 23.215 1.00 18.57 130 SER A O 1
ATOM 1009 N N . SER A 1 131 ? 57.616 47.826 20.960 1.00 18.36 131 SER A N 1
ATOM 1010 C CA . SER A 1 131 ? 56.428 46.972 20.831 1.00 18.38 131 SER A CA 1
ATOM 1011 C C . SER A 1 131 ? 56.782 45.524 21.113 1.00 17.15 131 SER A C 1
ATOM 1012 O O . SER A 1 131 ? 56.051 44.831 21.797 1.00 16.83 131 SER A O 1
ATOM 1015 N N . VAL A 1 132 ? 57.922 45.093 20.581 1.00 16.81 132 VAL A N 1
ATOM 1016 C CA . VAL A 1 132 ? 58.464 43.767 20.856 1.00 16.30 132 VAL A CA 1
ATOM 1017 C C . VAL A 1 132 ? 58.705 43.559 22.360 1.00 16.84 132 VAL A C 1
ATOM 1018 O O . VAL A 1 132 ? 58.275 42.557 22.907 1.00 18.00 132 VAL A O 1
ATOM 1022 N N . ALA A 1 133 ? 59.378 44.504 23.014 1.00 17.47 133 ALA A N 1
ATOM 1023 C CA . ALA A 1 133 ? 59.673 44.422 24.456 1.00 18.25 133 ALA A CA 1
ATOM 1024 C C . ALA A 1 133 ? 58.412 44.405 25.351 1.00 18.72 133 ALA A C 1
ATOM 1025 O O . ALA A 1 133 ? 58.389 43.709 26.362 1.00 17.31 133 ALA A O 1
ATOM 1027 N N . GLN A 1 134 ? 57.382 45.172 24.983 1.00 19.32 134 GLN A N 1
ATOM 1028 C CA . GLN A 1 134 ? 56.122 45.171 25.737 1.00 20.09 134 GLN A CA 1
ATOM 1029 C C . GLN A 1 134 ? 55.477 43.787 25.692 1.00 19.45 134 GLN A C 1
ATOM 1030 O O . GLN A 1 134 ? 55.018 43.272 26.704 1.00 19.70 134 GLN A O 1
ATOM 1036 N N . GLN A 1 135 ? 55.449 43.196 24.511 1.00 18.80 135 GLN A N 1
ATOM 1037 C CA . GLN A 1 135 ? 54.906 41.846 24.322 1.00 17.84 135 GLN A CA 1
ATOM 1038 C C . GLN A 1 135 ? 55.738 40.773 25.073 1.00 17.77 135 GLN A C 1
ATOM 1039 O O . GLN A 1 135 ? 55.167 39.847 25.655 1.00 16.42 135 GLN A O 1
ATOM 1045 N N . GLU A 1 136 ? 57.066 40.884 25.023 1.00 15.94 136 GLU A N 1
ATOM 1046 C CA . GLU A 1 136 ? 57.929 39.944 25.726 1.00 17.03 136 GLU A CA 1
ATOM 1047 C C . GLU A 1 136 ? 57.687 40.034 27.242 1.00 17.70 136 GLU A C 1
ATOM 1048 O O . GLU A 1 136 ? 57.625 39.021 27.901 1.00 18.23 136 GLU A O 1
ATOM 1054 N N . VAL A 1 137 ? 57.542 41.238 27.773 1.00 18.10 137 VAL A N 1
ATOM 1055 C CA . VAL A 1 137 ? 57.272 41.425 29.195 1.00 19.64 137 VAL A CA 1
ATOM 1056 C C . VAL A 1 137 ? 55.895 40.842 29.619 1.00 19.51 137 VAL A C 1
ATOM 1057 O O . VAL A 1 137 ? 55.790 40.128 30.644 1.00 18.00 137 VAL A O 1
ATOM 1061 N N . GLU A 1 138 ? 54.862 41.139 28.833 1.00 17.89 138 GLU A N 1
ATOM 1062 C CA . GLU A 1 138 ? 53.554 40.566 29.075 1.00 18.31 138 GLU A CA 1
ATOM 1063 C C . GLU A 1 138 ? 53.554 39.049 28.921 1.00 18.58 138 GLU A C 1
ATOM 1064 O O . GLU A 1 138 ? 52.861 38.365 29.679 1.00 18.39 138 GLU A O 1
ATOM 1070 N N . ASN A 1 139 ? 54.307 38.521 27.952 1.00 17.39 139 ASN A N 1
ATOM 1071 C CA . ASN A 1 139 ? 54.433 37.062 27.807 1.00 17.87 139 ASN A CA 1
ATOM 1072 C C . ASN A 1 139 ? 55.049 36.402 29.057 1.00 18.46 139 ASN A C 1
ATOM 1073 O O . ASN A 1 139 ? 54.562 35.371 29.504 1.00 17.35 139 ASN A O 1
ATOM 1078 N N . ILE A 1 140 ? 56.100 37.018 29.617 1.00 18.83 140 ILE A N 1
ATOM 1079 C CA . ILE A 1 140 ? 56.759 36.513 30.837 1.00 19.20 140 ILE A CA 1
ATOM 1080 C C . ILE A 1 140 ? 55.748 36.515 31.975 1.00 19.73 140 ILE A C 1
ATOM 1081 O O . ILE A 1 140 ? 55.617 35.537 32.694 1.00 19.71 140 ILE A O 1
ATOM 1086 N N . SER A 1 141 ? 55.033 37.618 32.110 1.00 20.18 141 SER A N 1
ATOM 1087 C CA . SER A 1 141 ? 54.054 37.779 33.142 1.00 20.86 141 SER A CA 1
ATOM 1088 C C . SER A 1 141 ? 52.938 36.711 33.037 1.00 20.62 141 SER A C 1
ATOM 1089 O O . SER A 1 141 ? 52.595 36.048 34.042 1.00 19.31 141 SER A O 1
ATOM 1092 N N . ALA A 1 142 ? 52.442 36.482 31.819 1.00 20.21 142 ALA A N 1
ATOM 1093 C CA . ALA A 1 142 ? 51.443 35.445 31.568 1.00 21.02 142 ALA A CA 1
ATOM 1094 C C . ALA A 1 142 ? 51.945 34.044 31.905 1.00 21.18 142 ALA A C 1
ATOM 1095 O O . ALA A 1 142 ? 51.213 33.244 32.487 1.00 19.81 142 ALA A O 1
ATOM 1097 N N . ASN A 1 143 ? 53.196 33.768 31.536 1.00 20.98 143 ASN A N 1
ATOM 1098 C CA . ASN A 1 143 ? 53.810 32.473 31.743 1.00 20.79 143 ASN A CA 1
ATOM 1099 C C . ASN A 1 143 ? 54.050 32.180 33.222 1.00 20.09 143 ASN A C 1
ATOM 1100 O O . ASN A 1 143 ? 53.926 31.043 33.655 1.00 19.14 143 ASN A O 1
ATOM 1105 N N . VAL A 1 144 ? 54.407 33.218 33.968 1.00 19.46 144 VAL A N 1
ATOM 1106 C CA . VAL A 1 144 ? 54.580 33.143 35.400 1.00 19.27 144 VAL A CA 1
ATOM 1107 C C . VAL A 1 144 ? 53.241 32.783 36.065 1.00 18.82 144 VAL A C 1
ATOM 1108 O O . VAL A 1 144 ? 53.189 31.865 36.874 1.00 17.44 144 VAL A O 1
ATOM 1112 N N . LYS A 1 145 ? 52.171 33.489 35.691 1.00 18.69 145 LYS A N 1
ATOM 1113 C CA . LYS A 1 145 ? 50.856 33.208 36.237 1.00 20.13 145 LYS A CA 1
ATOM 1114 C C . LYS A 1 145 ? 50.381 31.788 35.882 1.00 19.63 145 LYS A C 1
ATOM 1115 O O . LYS A 1 145 ? 49.852 31.096 36.757 1.00 20.57 145 LYS A O 1
ATOM 1121 N N . LYS A 1 146 ? 50.556 31.360 34.621 1.00 18.49 146 LYS A N 1
ATOM 1122 C CA . LYS A 1 146 ? 50.278 29.966 34.234 1.00 17.87 146 LYS A CA 1
ATOM 1123 C C . LYS A 1 146 ? 51.108 28.964 35.029 1.00 15.44 146 LYS A C 1
ATOM 1124 O O . LYS A 1 146 ? 50.584 27.945 35.473 1.00 14.04 146 LYS A O 1
ATOM 1130 N N . GLY A 1 147 ? 52.406 29.228 35.164 1.00 13.46 147 GLY A N 1
ATOM 1131 C CA . GLY A 1 147 ? 53.283 28.346 35.961 1.00 13.45 147 GLY A CA 1
ATOM 1132 C C . GLY A 1 147 ? 52.813 28.130 37.408 1.00 12.85 147 GLY A C 1
ATOM 1133 O O . GLY A 1 147 ? 52.862 27.004 37.939 1.00 12.80 147 GLY A O 1
ATOM 1134 N N . LEU A 1 148 ? 52.380 29.209 38.066 1.00 14.09 148 LEU A N 1
ATOM 1135 C CA . LEU A 1 148 ? 51.862 29.128 39.445 1.00 13.96 148 LEU A CA 1
ATOM 1136 C C . LEU A 1 148 ? 50.677 28.169 39.529 1.00 13.60 148 LEU A C 1
ATOM 1137 O O . LEU A 1 148 ? 50.547 27.401 40.497 1.00 13.19 148 LEU A O 1
ATOM 1142 N N . LYS A 1 149 ? 49.810 28.218 38.526 1.00 12.05 149 LYS A N 1
ATOM 1143 C CA . LYS A 1 149 ? 48.618 27.370 38.518 1.00 13.27 149 LYS A CA 1
ATOM 1144 C C . LYS A 1 149 ? 48.940 25.897 38.316 1.00 12.49 149 LYS A C 1
ATOM 1145 O O . LYS A 1 149 ? 48.167 25.028 38.730 1.00 12.43 149 LYS A O 1
ATOM 1159 N N . LYS A 1 151 ? 51.450 24.290 39.676 1.00 14.02 151 LYS A N 1
ATOM 1160 C CA . LYS A 1 151 ? 51.905 23.707 40.937 1.00 13.92 151 LYS A CA 1
ATOM 1161 C C . LYS A 1 151 ? 50.717 23.103 41.700 1.00 13.84 151 LYS A C 1
ATOM 1162 O O . LYS A 1 151 ? 49.668 23.751 41.859 1.00 13.58 151 LYS A O 1
ATOM 1176 N N . LYS A 1 153 ? 49.104 22.118 44.994 1.00 13.74 153 LYS A N 1
ATOM 1177 C CA . LYS A 1 153 ? 49.101 22.319 46.434 1.00 15.40 153 LYS A CA 1
ATOM 1178 C C . LYS A 1 153 ? 47.772 21.957 47.097 1.00 15.04 153 LYS A C 1
ATOM 1179 O O . LYS A 1 153 ? 47.491 22.407 48.207 1.00 15.56 153 LYS A O 1
ATOM 1185 N N . ARG A 1 154 ? 46.974 21.132 46.421 1.00 14.66 154 ARG A N 1
ATOM 1186 C CA . ARG A 1 154 ? 45.681 20.731 46.938 1.00 15.00 154 ARG A CA 1
ATOM 1187 C C . ARG A 1 154 ? 45.605 19.229 47.228 1.00 15.88 154 ARG A C 1
ATOM 1188 O O . ARG A 1 154 ? 44.537 18.730 47.596 1.00 16.23 154 ARG A O 1
ATOM 1196 N N . GLY A 1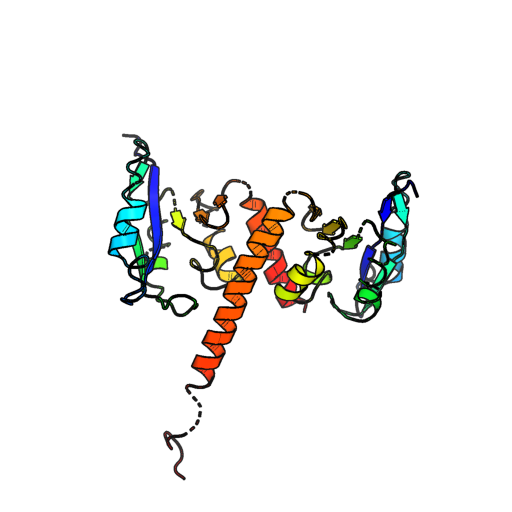 155 ? 46.724 18.520 47.080 1.00 16.64 155 GLY A N 1
ATOM 1197 C CA . GLY A 1 155 ? 46.744 17.074 47.229 1.00 17.53 155 GLY A CA 1
ATOM 1198 C C . GLY A 1 155 ? 46.084 16.385 46.034 1.00 18.35 155 GLY A C 1
ATOM 1199 O O . GLY A 1 155 ? 45.543 15.303 46.173 1.00 18.11 155 GLY A O 1
ATOM 1200 N N . GLU A 1 156 ? 46.178 17.003 44.857 1.00 18.48 156 GLU A N 1
ATOM 1201 C CA . GLU A 1 156 ? 45.610 16.471 43.604 1.00 19.15 156 GLU A CA 1
ATOM 1202 C C . GLU A 1 156 ? 45.984 15.003 43.307 1.00 19.57 156 GLU A C 1
ATOM 1203 O O . GLU A 1 156 ? 45.109 14.179 43.024 1.00 19.49 156 GLU A O 1
ATOM 1209 N N . LEU A 1 157 ? 47.287 14.712 43.372 1.00 19.85 157 LEU A N 1
ATOM 1210 C CA . LEU A 1 157 ? 47.843 13.371 43.150 1.00 20.85 157 LEU A CA 1
ATOM 1211 C C . LEU A 1 157 ? 48.351 12.685 44.420 1.00 21.33 157 LEU A C 1
ATOM 1212 O O . LEU A 1 157 ? 48.214 11.463 44.566 1.00 21.72 157 LEU A O 1
ATOM 1217 N N . VAL A 1 158 ? 48.960 13.461 45.316 1.00 21.87 158 VAL A N 1
ATOM 1218 C CA . VAL A 1 158 ? 49.582 12.949 46.534 1.00 22.54 158 VAL A CA 1
ATOM 1219 C C . VAL A 1 158 ? 49.039 13.690 47.785 1.00 23.60 158 VAL A C 1
ATOM 1220 O O . VAL A 1 158 ? 49.097 14.923 47.850 1.00 23.23 158 VAL A O 1
ATOM 1224 N N . GLY A 1 159 ? 48.524 12.930 48.764 1.00 24.24 159 GLY A N 1
ATOM 1225 C CA . GLY A 1 159 ? 47.965 13.497 50.017 1.00 25.40 159 GLY A CA 1
ATOM 1226 C C . GLY A 1 159 ? 49.031 14.023 50.979 1.00 26.41 159 GLY A C 1
ATOM 1227 O O . GLY A 1 159 ? 50.237 13.871 50.732 1.00 26.36 159 GLY A O 1
ATOM 1228 N N . PHE A 1 160 ? 48.590 14.660 52.070 1.00 27.17 160 PHE A N 1
ATOM 1229 C CA . PHE A 1 160 ? 49.494 15.269 53.051 1.00 28.62 160 PHE A CA 1
ATOM 1230 C C . PHE A 1 160 ? 49.715 14.400 54.310 1.00 29.50 160 PHE A C 1
ATOM 1231 O O . PHE A 1 160 ? 48.970 13.481 54.614 1.00 30.24 160 PHE A O 1
ATOM 1239 N N . SER B 1 2 ? 33.557 45.307 -12.452 1.00 24.73 2 SER B N 1
ATOM 1240 C CA . SER B 1 2 ? 34.016 43.941 -12.061 1.00 25.10 2 SER B CA 1
ATOM 1241 C C . SER B 1 2 ? 35.464 43.775 -11.503 1.00 22.91 2 SER B C 1
ATOM 1242 O O . SER B 1 2 ? 35.770 42.704 -11.012 1.00 23.48 2 SER B O 1
ATOM 1245 N N . LEU B 1 3 ? 36.331 44.795 -11.540 1.00 20.42 3 LEU B N 1
ATOM 1246 C CA . LEU B 1 3 ? 37.435 44.814 -10.554 1.00 17.16 3 LEU B CA 1
ATOM 1247 C C . LEU B 1 3 ? 36.840 45.229 -9.229 1.00 15.55 3 LEU B C 1
ATOM 1248 O O . LEU B 1 3 ? 36.289 46.334 -9.110 1.00 14.54 3 LEU B O 1
ATOM 1253 N N . GLU B 1 4 ? 36.992 44.358 -8.239 1.00 14.44 4 GLU B N 1
ATOM 1254 C CA . GLU B 1 4 ? 36.461 44.570 -6.890 1.00 16.05 4 GLU B CA 1
ATOM 1255 C C . GLU B 1 4 ? 37.224 45.653 -6.169 1.00 14.71 4 GLU B C 1
ATOM 1256 O O . GLU B 1 4 ? 38.372 45.904 -6.513 1.00 13.89 4 GLU B O 1
ATOM 1262 N N . ARG B 1 5 ? 36.540 46.309 -5.217 1.00 14.02 5 ARG B N 1
ATOM 1263 C CA . ARG B 1 5 ? 37.143 47.258 -4.273 1.00 13.91 5 ARG B CA 1
ATOM 1264 C C . ARG B 1 5 ? 38.278 46.581 -3.492 1.00 13.87 5 ARG B C 1
ATOM 1265 O O . ARG B 1 5 ? 38.388 45.353 -3.509 1.00 13.60 5 ARG B O 1
ATOM 1273 N N . LEU B 1 6 ? 39.134 47.376 -2.845 1.00 14.01 6 LEU B N 1
ATOM 1274 C CA . LEU B 1 6 ? 40.209 46.805 -2.030 1.00 14.30 6 LEU B CA 1
ATOM 1275 C C . LEU B 1 6 ? 39.561 46.170 -0.800 1.00 13.20 6 LEU B C 1
ATOM 1276 O O . LEU B 1 6 ? 38.830 46.824 -0.061 1.00 14.59 6 LEU B O 1
ATOM 1281 N N . ARG B 1 7 ? 39.790 44.884 -0.606 1.00 13.47 7 ARG B N 1
ATOM 1282 C CA . ARG B 1 7 ? 39.059 44.134 0.423 1.00 12.99 7 ARG B CA 1
ATOM 1283 C C . ARG B 1 7 ? 39.794 44.174 1.753 1.00 13.00 7 ARG B C 1
ATOM 1284 O O . ARG B 1 7 ? 40.861 43.558 1.915 1.00 11.77 7 ARG B O 1
ATOM 1292 N N . VAL B 1 8 ? 39.241 44.965 2.680 1.00 12.49 8 VAL B N 1
ATOM 1293 C CA . VAL B 1 8 ? 39.970 45.322 3.941 1.00 13.69 8 VAL B CA 1
ATOM 1294 C C . VAL B 1 8 ? 39.476 44.492 5.146 1.00 13.49 8 VAL B C 1
ATOM 1295 O O . VAL B 1 8 ? 38.286 44.518 5.453 1.00 13.39 8 VAL B O 1
ATOM 1299 N N . ALA B 1 9 ? 40.360 43.728 5.790 1.00 13.01 9 ALA B N 1
ATOM 1300 C CA . ALA B 1 9 ? 40.047 43.085 7.091 1.00 13.50 9 ALA B CA 1
ATOM 1301 C C . ALA B 1 9 ? 40.621 43.868 8.247 1.00 14.58 9 ALA B C 1
ATOM 1302 O O . ALA B 1 9 ? 41.664 44.522 8.111 1.00 16.04 9 ALA B O 1
ATOM 1304 N N . ALA B 1 10 ? 39.954 43.813 9.385 1.00 13.87 10 ALA B N 1
ATOM 1305 C CA . ALA B 1 10 ? 40.537 44.312 10.624 1.00 14.99 10 ALA B CA 1
ATOM 1306 C C . ALA B 1 10 ? 40.734 43.133 11.564 1.00 15.36 10 ALA B C 1
ATOM 1307 O O . ALA B 1 10 ? 39.807 42.317 11.769 1.00 15.45 10 ALA B O 1
ATOM 1309 N N . TYR B 1 11 ? 41.956 42.996 12.068 1.00 15.21 11 TYR B N 1
ATOM 1310 C CA . TYR B 1 11 ? 42.214 42.089 13.172 1.00 16.32 11 TYR B CA 1
ATOM 1311 C C . TYR B 1 11 ? 42.243 42.816 14.517 1.00 16.40 11 TYR B C 1
ATOM 1312 O O . TYR B 1 11 ? 43.062 43.730 14.714 1.00 16.01 11 TYR B O 1
ATOM 1321 N N . CYS B 1 12 ? 41.400 42.367 15.456 1.00 16.84 12 CYS B N 1
ATOM 1322 C CA . CYS B 1 12 ? 41.314 42.959 16.787 1.00 18.00 12 CYS B CA 1
ATOM 1323 C C . CYS B 1 12 ? 41.360 41.958 17.966 1.00 18.33 12 CYS B C 1
ATOM 1324 O O . CYS B 1 12 ? 40.689 40.933 17.971 1.00 18.47 12 CYS B O 1
ATOM 1327 N N . ARG B 1 13 ? 42.076 42.336 19.012 1.00 18.28 13 ARG B N 1
ATOM 1328 C CA . ARG B 1 13 ? 41.890 41.719 20.316 1.00 19.78 13 ARG B CA 1
ATOM 1329 C C . ARG B 1 13 ? 40.836 42.531 21.048 1.00 19.84 13 ARG B C 1
ATOM 1330 O O . ARG B 1 13 ? 40.973 43.748 21.196 1.00 19.85 13 ARG B O 1
ATOM 1338 N N . VAL B 1 14 ? 39.754 41.871 21.438 1.00 21.07 14 VAL B N 1
ATOM 1339 C CA . VAL B 1 14 ? 38.656 42.587 22.095 1.00 22.50 14 VAL B CA 1
ATOM 1340 C C . VAL B 1 14 ? 38.517 42.298 23.610 1.00 24.50 14 VAL B C 1
ATOM 1341 O O . VAL B 1 14 ? 38.923 41.243 24.101 1.00 23.71 14 VAL B O 1
ATOM 1345 N N . SER B 1 15 ? 37.969 43.259 24.331 1.00 25.82 15 SER B N 1
ATOM 1346 C CA . SER B 1 15 ? 37.748 43.087 25.747 1.00 30.33 15 SER B CA 1
ATOM 1347 C C . SER B 1 15 ? 36.259 42.940 26.017 1.00 32.78 15 SER B C 1
ATOM 1348 O O . SER B 1 15 ? 35.427 43.619 25.387 1.00 32.87 15 SER B O 1
ATOM 1351 N N . THR B 1 16 ? 35.933 42.050 26.948 1.00 36.10 16 THR B N 1
ATOM 1352 C CA . THR B 1 16 ? 34.556 41.909 27.458 1.00 39.01 16 THR B CA 1
ATOM 1353 C C . THR B 1 16 ? 34.321 42.767 28.722 1.00 41.15 16 THR B C 1
ATOM 1354 O O . THR B 1 16 ? 33.180 43.076 29.094 1.00 41.69 16 THR B O 1
ATOM 1358 N N . ASP B 1 17 ? 35.419 43.170 29.358 1.00 43.38 17 ASP B N 1
ATOM 1359 C CA . ASP B 1 17 ? 35.444 44.224 30.381 1.00 45.75 17 ASP B CA 1
ATOM 1360 C C . ASP B 1 17 ? 35.214 45.544 29.598 1.00 46.97 17 ASP B C 1
ATOM 1361 O O . ASP B 1 17 ? 36.099 45.929 28.826 1.00 48.24 17 ASP B O 1
ATOM 1366 N N . SER B 1 18 ? 34.107 46.285 29.737 1.00 48.36 18 SER B N 1
ATOM 1367 C CA . SER B 1 18 ? 33.231 46.538 30.907 1.00 49.10 18 SER B CA 1
ATOM 1368 C C . SER B 1 18 ? 33.791 47.817 31.511 1.00 49.36 18 SER B C 1
ATOM 1369 O O . SER B 1 18 ? 33.174 48.885 31.422 1.00 49.60 18 SER B O 1
ATOM 1372 N N . GLU B 1 19 ? 34.993 47.703 32.074 1.00 49.30 19 GLU B N 1
ATOM 1373 C CA . GLU B 1 19 ? 35.810 48.850 32.458 1.00 49.30 19 GLU B CA 1
ATOM 1374 C C . GLU B 1 19 ? 36.634 49.342 31.268 1.00 48.12 19 GLU B C 1
ATOM 1375 O O . GLU B 1 19 ? 37.394 50.309 31.381 1.00 48.24 19 GLU B O 1
ATOM 1381 N N . ASP B 1 20 ? 36.474 48.670 30.126 1.00 46.63 20 ASP B N 1
ATOM 1382 C CA . ASP B 1 20 ? 37.298 48.931 28.949 1.00 45.05 20 ASP B CA 1
ATOM 1383 C C . ASP B 1 20 ? 36.492 48.901 27.639 1.00 43.92 20 ASP B C 1
ATOM 1384 O O . ASP B 1 20 ? 36.898 48.281 26.659 1.00 43.32 20 ASP B O 1
ATOM 1389 N N . GLN B 1 21 ? 35.354 49.587 27.626 1.00 42.48 21 GLN B N 1
ATOM 1390 C CA . GLN B 1 21 ? 34.411 49.461 26.522 1.00 41.00 21 GLN B CA 1
ATOM 1391 C C . GLN B 1 21 ? 34.895 50.013 25.185 1.00 39.02 21 GLN B C 1
ATOM 1392 O O . GLN B 1 21 ? 34.395 49.606 24.148 1.00 38.68 21 GLN B O 1
ATOM 1398 N N . LEU B 1 22 ? 35.898 50.893 25.211 1.00 36.83 22 LEU B N 1
ATOM 1399 C CA . LEU B 1 22 ? 36.576 51.350 23.996 1.00 35.25 22 LEU B CA 1
ATOM 1400 C C . LEU B 1 22 ? 37.293 50.199 23.248 1.00 32.72 22 LEU B C 1
ATOM 1401 O O . LEU B 1 22 ? 37.562 50.288 22.054 1.00 32.49 22 LEU B O 1
ATOM 1406 N N . ASN B 1 23 ? 37.572 49.113 23.962 1.00 29.81 23 ASN B N 1
ATOM 1407 C CA . ASN B 1 23 ? 38.108 47.896 23.366 1.00 27.28 23 ASN B CA 1
ATOM 1408 C C . ASN B 1 23 ? 37.048 46.814 23.100 1.00 23.74 23 ASN B C 1
ATOM 1409 O O . ASN B 1 23 ? 37.385 45.691 22.765 1.00 22.07 23 ASN B O 1
ATOM 1414 N N . SER B 1 24 ? 35.766 47.154 23.252 1.00 20.50 24 SER B N 1
ATOM 1415 C CA . SER B 1 24 ? 34.690 46.197 22.991 1.00 18.44 24 SER B CA 1
ATOM 1416 C C . SER B 1 24 ? 34.578 45.825 21.501 1.00 17.61 24 SER B C 1
ATOM 1417 O O . SER B 1 24 ? 35.018 46.559 20.644 1.00 16.91 24 SER B O 1
ATOM 1420 N N . TYR B 1 25 ? 34.002 44.665 21.193 1.00 16.89 25 TYR B N 1
ATOM 1421 C CA . TYR B 1 25 ? 33.731 44.305 19.799 1.00 16.30 25 TYR B CA 1
ATOM 1422 C C . TYR B 1 25 ? 32.970 45.417 19.054 1.00 16.48 25 TYR B C 1
ATOM 1423 O O . TYR B 1 25 ? 33.352 45.796 17.930 1.00 15.49 25 TYR B O 1
ATOM 1432 N N . LYS B 1 26 ? 31.893 45.922 19.663 1.00 15.83 26 LYS B N 1
ATOM 1433 C CA . LYS B 1 26 ? 31.077 46.927 18.986 1.00 17.57 26 LYS B CA 1
ATOM 1434 C C . LYS B 1 26 ? 31.808 48.261 18.763 1.00 17.08 26 LYS B C 1
ATOM 1435 O O . LYS B 1 26 ? 31.658 48.834 17.691 1.00 16.95 26 LYS B O 1
ATOM 1441 N N . SER B 1 27 ? 32.601 48.737 19.734 1.00 17.05 27 SER B N 1
ATOM 1442 C CA . SER B 1 27 ? 33.467 49.948 19.509 1.00 17.90 27 SER B CA 1
ATOM 1443 C C . SER B 1 27 ? 34.443 49.794 18.327 1.00 17.61 27 SER B C 1
ATOM 1444 O O . SER B 1 27 ? 34.606 50.722 17.515 1.00 16.32 27 SER B O 1
ATOM 1447 N N . GLN B 1 28 ? 35.084 48.624 18.244 1.00 17.57 28 GLN B N 1
ATOM 1448 C CA . GLN B 1 28 ? 35.959 48.283 17.128 1.00 18.96 28 GLN B CA 1
ATOM 1449 C C . GLN B 1 28 ? 35.242 48.220 15.783 1.00 18.11 28 GLN B C 1
ATOM 1450 O O . GLN B 1 28 ? 35.760 48.707 14.783 1.00 17.55 28 GLN B O 1
ATOM 1456 N N . VAL B 1 29 ? 34.077 47.570 15.743 1.00 17.17 29 VAL B N 1
ATOM 1457 C CA . VAL B 1 29 ? 33.288 47.540 14.510 1.00 15.89 29 VAL B CA 1
ATOM 1458 C C . VAL B 1 29 ? 33.023 48.973 14.032 1.00 15.15 29 VAL B C 1
ATOM 1459 O O . VAL B 1 29 ? 33.163 49.271 12.832 1.00 13.84 29 VAL B O 1
ATOM 1463 N N . GLN B 1 30 ? 32.671 49.856 14.967 1.00 14.90 30 GLN B N 1
ATOM 1464 C CA . GLN B 1 30 ? 32.412 51.254 14.627 1.00 16.69 30 GLN B CA 1
ATOM 1465 C C . GLN B 1 30 ? 33.655 51.934 14.098 1.00 16.82 30 GLN B C 1
ATOM 1466 O O . GLN B 1 30 ? 33.594 52.670 13.101 1.00 15.38 30 GLN B O 1
ATOM 1472 N N . TYR B 1 31 ? 34.779 51.725 14.782 1.00 17.49 31 TYR B N 1
ATOM 1473 C CA . TYR B 1 31 ? 36.020 52.370 14.357 1.00 18.50 31 TYR B CA 1
ATOM 1474 C C . TYR B 1 31 ? 36.360 51.999 12.911 1.00 18.03 31 TYR B C 1
ATOM 1475 O O . TYR B 1 31 ? 36.611 52.888 12.085 1.00 18.32 31 TYR B O 1
ATOM 1484 N N . TYR B 1 32 ? 36.381 50.695 12.607 1.00 17.42 32 TYR B N 1
ATOM 1485 C CA . TYR B 1 32 ? 36.805 50.249 11.289 1.00 16.63 32 TYR B CA 1
ATOM 1486 C C . TYR B 1 32 ? 35.732 50.518 10.242 1.00 17.18 32 TYR B C 1
ATOM 1487 O O . TYR B 1 32 ? 36.073 50.764 9.100 1.00 14.99 32 TYR B O 1
ATOM 1496 N N . THR B 1 33 ? 34.454 50.449 10.631 1.00 17.13 33 THR B N 1
ATOM 1497 C CA . THR B 1 33 ? 33.374 50.917 9.721 1.00 18.94 33 THR B CA 1
ATOM 1498 C C . THR B 1 33 ? 33.578 52.351 9.250 1.00 18.98 33 THR B C 1
ATOM 1499 O O . THR B 1 33 ? 33.474 52.612 8.060 1.00 19.68 33 THR B O 1
ATOM 1503 N N . ASP B 1 34 ? 33.877 53.268 10.172 1.00 20.33 34 ASP B N 1
ATOM 1504 C CA . ASP B 1 34 ? 34.123 54.685 9.862 1.00 21.25 34 ASP B CA 1
ATOM 1505 C C . ASP B 1 34 ? 35.345 54.873 8.940 1.00 21.19 34 ASP B C 1
ATOM 1506 O O . ASP B 1 34 ? 35.296 55.668 7.996 1.00 21.62 34 ASP B O 1
ATOM 1519 N N . ILE B 1 36 ? 36.756 52.732 6.818 1.00 23.22 36 ILE B N 1
ATOM 1520 C CA . ILE B 1 36 ? 36.521 52.178 5.492 1.00 24.92 36 ILE B CA 1
ATOM 1521 C C . ILE B 1 36 ? 35.493 53.003 4.724 1.00 25.03 36 ILE B C 1
ATOM 1522 O O . ILE B 1 36 ? 35.581 53.105 3.485 1.00 25.05 36 ILE B O 1
ATOM 1527 N N . LYS B 1 37 ? 34.548 53.613 5.448 1.00 24.71 37 LYS B N 1
ATOM 1528 C CA . LYS B 1 37 ? 33.609 54.574 4.853 1.00 25.20 37 LYS B CA 1
ATOM 1529 C C . LYS B 1 37 ? 34.316 55.812 4.262 1.00 24.24 37 LYS B C 1
ATOM 1530 O O . LYS B 1 37 ? 33.869 56.351 3.257 1.00 25.42 37 LYS B O 1
ATOM 1536 N N . LYS B 1 38 ? 35.409 56.257 4.875 1.00 24.44 38 LYS B N 1
ATOM 1537 C CA . LYS B 1 38 ? 36.186 57.378 4.345 1.00 24.33 38 LYS B CA 1
ATOM 1538 C C . LYS B 1 38 ? 36.815 57.093 2.959 1.00 23.67 38 LYS B C 1
ATOM 1539 O O . LYS B 1 38 ? 37.283 58.023 2.259 1.00 24.43 38 LYS B O 1
ATOM 1545 N N . ASN B 1 39 ? 36.872 55.819 2.581 1.00 21.59 39 ASN B N 1
ATOM 1546 C CA . ASN B 1 39 ? 37.501 55.445 1.329 1.00 20.04 39 ASN B CA 1
ATOM 1547 C C . ASN B 1 39 ? 36.593 54.644 0.439 1.00 19.58 39 ASN B C 1
ATOM 1548 O O . ASN B 1 39 ? 36.367 53.429 0.711 1.00 19.18 39 ASN B O 1
ATOM 1553 N N . LYS B 1 40 ? 36.113 55.291 -0.638 1.00 18.25 40 LYS B N 1
ATOM 1554 C CA . LYS B 1 40 ? 35.105 54.705 -1.533 1.00 18.68 40 LYS B CA 1
ATOM 1555 C C . LYS B 1 40 ? 35.634 53.499 -2.327 1.00 17.59 40 LYS B C 1
ATOM 1556 O O . LYS B 1 40 ? 34.867 52.702 -2.881 1.00 17.81 40 LYS B O 1
ATOM 1562 N N . GLU B 1 41 ? 36.946 53.391 -2.401 1.00 16.16 41 GLU B N 1
ATOM 1563 C CA . GLU B 1 41 ? 37.614 52.314 -3.132 1.00 15.38 41 GLU B CA 1
ATOM 1564 C C . GLU B 1 41 ? 37.882 51.070 -2.279 1.00 14.61 41 GLU B C 1
ATOM 1565 O O . GLU B 1 41 ? 38.441 50.104 -2.766 1.00 13.89 41 GLU B O 1
ATOM 1571 N N . TRP B 1 42 ? 37.477 51.119 -1.003 1.00 14.36 42 TRP B N 1
ATOM 1572 C CA . TRP B 1 42 ? 37.665 50.043 -0.052 1.00 15.02 42 TRP B CA 1
ATOM 1573 C C . TRP B 1 42 ? 36.317 49.431 0.377 1.00 15.14 42 TRP B C 1
ATOM 1574 O O . TRP B 1 42 ? 35.278 50.092 0.346 1.00 15.47 42 TRP B O 1
ATOM 1585 N N . VAL B 1 43 ? 36.367 48.178 0.784 1.00 15.07 43 VAL B N 1
ATOM 1586 C CA . VAL B 1 43 ? 35.211 47.457 1.308 1.00 16.91 43 VAL B CA 1
ATOM 1587 C C . VAL B 1 43 ? 35.674 46.560 2.466 1.00 17.86 43 VAL B C 1
ATOM 1588 O O . VAL B 1 43 ? 36.765 45.969 2.403 1.00 17.10 43 VAL B O 1
ATOM 1592 N N . LEU B 1 44 ? 34.860 46.484 3.525 1.00 19.11 44 LEU B N 1
ATOM 1593 C CA . LEU B 1 44 ? 35.093 45.529 4.606 1.00 20.39 44 LEU B CA 1
ATOM 1594 C C . LEU B 1 44 ? 35.082 44.098 4.102 1.00 20.84 44 LEU B C 1
ATOM 1595 O O . LEU B 1 44 ? 34.099 43.663 3.520 1.00 21.91 44 LEU B O 1
ATOM 1600 N N . ALA B 1 45 ? 36.167 43.365 4.316 1.00 20.26 45 ALA B N 1
ATOM 1601 C CA . ALA B 1 45 ? 36.126 41.908 4.151 1.00 20.54 45 ALA B CA 1
ATOM 1602 C C . ALA B 1 45 ? 35.379 41.343 5.373 1.00 20.40 45 ALA B C 1
ATOM 1603 O O . ALA B 1 45 ? 34.252 40.900 5.254 1.00 20.94 45 ALA B O 1
ATOM 1605 N N . ASP B 1 46 ? 35.983 41.431 6.554 1.00 19.49 46 ASP B N 1
ATOM 1606 C CA . ASP B 1 46 ? 35.315 41.123 7.804 1.00 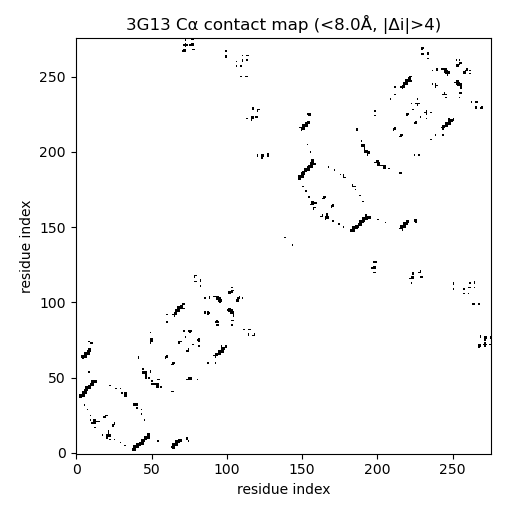18.24 46 ASP B CA 1
ATOM 1607 C C . ASP B 1 46 ? 36.095 41.782 8.949 1.00 17.61 46 ASP B C 1
ATOM 1608 O O . ASP B 1 46 ? 37.219 42.252 8.758 1.00 17.48 46 ASP B O 1
ATOM 1613 N N . ILE B 1 47 ? 35.473 41.828 10.117 1.00 17.41 47 ILE B N 1
ATOM 1614 C CA . ILE B 1 47 ? 36.151 42.066 11.388 1.00 18.02 47 ILE B CA 1
ATOM 1615 C C . ILE B 1 47 ? 36.563 40.700 11.919 1.00 18.14 47 ILE B C 1
ATOM 1616 O O . ILE B 1 47 ? 35.745 39.782 11.966 1.00 19.78 47 ILE B O 1
ATOM 1621 N N . TYR B 1 48 ? 37.827 40.558 12.299 1.00 17.89 48 TYR B N 1
ATOM 1622 C CA . TYR B 1 48 ? 38.319 39.347 12.948 1.00 17.57 48 TYR B CA 1
ATOM 1623 C C . TYR B 1 48 ? 38.703 39.736 14.364 1.00 17.92 48 TYR B C 1
ATOM 1624 O O . TYR B 1 48 ? 39.530 40.604 14.573 1.00 18.85 48 TYR B O 1
ATOM 1633 N N . ALA B 1 49 ? 38.071 39.095 15.339 1.00 18.07 49 ALA B N 1
ATOM 1634 C CA . ALA B 1 49 ? 38.165 39.522 16.722 1.00 18.48 49 ALA B CA 1
ATOM 1635 C C . ALA B 1 49 ? 38.310 38.330 17.661 1.00 18.67 49 ALA B C 1
ATOM 1636 O O . ALA B 1 49 ? 37.494 37.403 17.651 1.00 18.93 49 ALA B O 1
ATOM 1638 N N . ASP B 1 50 ? 39.368 38.363 18.462 1.00 19.34 50 ASP B N 1
ATOM 1639 C CA . ASP B 1 50 ? 39.585 37.385 19.519 1.00 19.73 50 ASP B CA 1
ATOM 1640 C C . ASP B 1 50 ? 39.510 38.062 20.861 1.00 19.93 50 ASP B C 1
ATOM 1641 O O . ASP B 1 50 ? 40.087 39.135 21.079 1.00 19.43 50 ASP B O 1
ATOM 1646 N N . GLU B 1 51 ? 38.795 37.412 21.774 1.00 20.56 51 GLU B N 1
ATOM 1647 C CA . GLU B 1 51 ? 38.691 37.882 23.147 1.00 21.32 51 GLU B CA 1
ATOM 1648 C C . GLU B 1 51 ? 40.058 37.793 23.855 1.00 21.58 51 GLU B C 1
ATOM 1649 O O . GLU B 1 51 ? 40.784 36.795 23.713 1.00 20.64 51 GLU B O 1
ATOM 1655 N N . ALA B 1 52 ? 40.397 38.840 24.595 1.00 21.66 52 ALA B N 1
ATOM 1656 C CA . ALA B 1 52 ? 41.729 38.941 25.187 1.00 23.24 52 ALA B CA 1
ATOM 1657 C C . ALA B 1 52 ? 41.636 39.800 26.422 1.00 24.08 52 ALA B C 1
ATOM 1658 O O . ALA B 1 52 ? 40.738 40.622 26.532 1.00 24.06 52 ALA B O 1
ATOM 1660 N N . ILE B 1 53 ? 42.554 39.603 27.366 1.00 25.12 53 ILE B N 1
ATOM 1661 C CA . ILE B 1 53 ? 42.592 40.463 28.550 1.00 26.66 53 ILE B CA 1
ATOM 1662 C C . ILE B 1 53 ? 43.503 41.653 28.264 1.00 27.27 53 ILE B C 1
ATOM 1663 O O . ILE B 1 53 ? 44.633 41.461 27.800 1.00 27.77 53 ILE B O 1
ATOM 1668 N N . THR B 1 54 ? 43.001 42.870 28.519 1.00 28.11 54 THR B N 1
ATOM 1669 C CA . THR B 1 54 ? 43.672 44.117 28.124 1.00 28.81 54 THR B CA 1
ATOM 1670 C C . THR B 1 54 ? 44.976 44.283 28.909 1.00 28.33 54 THR B C 1
ATOM 1671 O O . THR B 1 54 ? 45.008 44.020 30.098 1.00 28.25 54 THR B O 1
ATOM 1675 N N . GLY B 1 55 ? 46.050 44.682 28.225 1.00 28.26 55 GLY B N 1
ATOM 1676 C CA . GLY B 1 55 ? 47.360 44.831 28.858 1.00 27.19 55 GLY B CA 1
ATOM 1677 C C . GLY B 1 55 ? 48.045 43.488 29.051 1.00 26.57 55 GLY B C 1
ATOM 1678 O O . GLY B 1 55 ? 48.997 43.383 29.812 1.00 26.63 55 GLY B O 1
ATOM 1679 N N . THR B 1 56 ? 47.575 42.452 28.351 1.00 25.57 56 THR B N 1
ATOM 1680 C CA . THR B 1 56 ? 48.173 41.123 28.517 1.00 25.11 56 THR B CA 1
ATOM 1681 C C . THR B 1 56 ? 48.304 40.457 27.180 1.00 24.93 56 THR B C 1
ATOM 1682 O O . THR B 1 56 ? 47.760 40.950 26.189 1.00 24.86 56 THR B O 1
ATOM 1686 N N . GLN B 1 57 ? 49.016 39.328 27.153 1.00 24.28 57 GLN B N 1
ATOM 1687 C CA . GLN B 1 57 ? 49.020 38.461 26.000 1.00 24.03 57 GLN B CA 1
ATOM 1688 C C . GLN B 1 57 ? 48.066 37.262 26.190 1.00 24.21 57 GLN B C 1
ATOM 1689 O O . GLN B 1 57 ? 48.172 36.264 25.478 1.00 23.68 57 GLN B O 1
ATOM 1695 N N . VAL B 1 58 ? 47.151 37.350 27.141 1.00 24.17 58 VAL B N 1
ATOM 1696 C CA . VAL B 1 58 ? 46.144 36.284 27.286 1.00 25.15 58 VAL B CA 1
ATOM 1697 C C . VAL B 1 58 ? 45.032 36.537 26.271 1.00 24.34 58 VAL B C 1
ATOM 1698 O O . VAL B 1 58 ? 44.258 37.488 26.424 1.00 23.73 58 VAL B O 1
ATOM 1702 N N . THR B 1 59 ? 44.982 35.695 25.242 1.00 24.45 59 THR B N 1
ATOM 1703 C CA . THR B 1 59 ? 44.131 35.933 24.071 1.00 25.31 59 THR B CA 1
ATOM 1704 C C . THR B 1 59 ? 43.672 34.639 23.386 1.00 25.32 59 THR B C 1
ATOM 1705 O O . THR B 1 59 ? 44.418 33.644 23.314 1.00 24.80 59 THR B O 1
ATOM 1709 N N . LYS B 1 60 ? 42.455 34.661 22.847 1.00 24.76 60 LYS B N 1
ATOM 1710 C CA . LYS B 1 60 ? 42.025 33.579 21.967 1.00 24.84 60 LYS B CA 1
ATOM 1711 C C . LYS B 1 60 ? 42.726 33.696 20.608 1.00 24.40 60 LYS B C 1
ATOM 1712 O O . LYS B 1 60 ? 43.331 34.726 20.301 1.00 24.00 60 LYS B O 1
ATOM 1718 N N . ARG B 1 61 ? 42.712 32.633 19.822 1.00 24.00 61 ARG B N 1
ATOM 1719 C CA . ARG B 1 61 ? 43.390 32.668 18.522 1.00 23.78 61 ARG B CA 1
ATOM 1720 C C . ARG B 1 61 ? 42.528 32.160 17.383 1.00 22.44 61 ARG B C 1
ATOM 1721 O O . ARG B 1 61 ? 42.950 32.201 16.227 1.00 20.61 61 ARG B O 1
ATOM 1729 N N . GLU B 1 62 ? 41.302 31.718 17.697 1.00 21.98 62 GLU B N 1
ATOM 1730 C CA . GLU B 1 62 ? 40.419 31.207 16.619 1.00 22.20 62 GLU B CA 1
ATOM 1731 C C . GLU B 1 62 ? 40.186 32.213 15.470 1.00 20.29 62 GLU B C 1
ATOM 1732 O O . GLU B 1 62 ? 40.267 31.837 14.317 1.00 19.56 62 GLU B O 1
ATOM 1738 N N . ASP B 1 63 ? 39.915 33.477 15.784 1.00 19.34 63 ASP B N 1
ATOM 1739 C CA . ASP B 1 63 ? 39.656 34.461 14.721 1.00 18.23 63 ASP B CA 1
ATOM 1740 C C . ASP B 1 63 ? 40.885 34.870 13.955 1.00 18.13 63 ASP B C 1
ATOM 1741 O O . ASP B 1 63 ? 40.798 35.124 12.746 1.00 17.49 63 ASP B O 1
ATOM 1746 N N . PHE B 1 64 ? 42.033 34.915 14.648 1.00 18.60 64 PHE B N 1
ATOM 1747 C CA . PHE B 1 64 ? 43.328 35.122 13.979 1.00 19.14 64 PHE B CA 1
ATOM 1748 C C . PHE B 1 64 ? 43.532 34.041 12.923 1.00 19.53 64 PHE B C 1
ATOM 1749 O O . PHE B 1 64 ? 43.842 34.356 11.771 1.00 19.45 64 PHE B O 1
ATOM 1757 N N . GLN B 1 65 ? 43.311 32.775 13.301 1.00 19.81 65 GLN B N 1
ATOM 1758 C CA . GLN B 1 65 ? 43.374 31.658 12.361 1.00 20.70 65 GLN B CA 1
ATOM 1759 C C . GLN B 1 65 ? 42.362 31.741 11.224 1.00 19.41 65 GLN B C 1
ATOM 1760 O O . GLN B 1 65 ? 42.716 31.507 10.071 1.00 18.43 65 GLN B O 1
ATOM 1766 N N . ARG B 1 66 ? 41.120 32.104 11.547 1.00 19.25 66 ARG B N 1
ATOM 1767 C CA . ARG B 1 66 ? 40.116 32.362 10.529 1.00 19.07 66 ARG B CA 1
ATOM 1768 C C . ARG B 1 66 ? 40.570 33.405 9.512 1.00 19.12 66 ARG B C 1
ATOM 1769 O O . ARG B 1 66 ? 40.415 33.238 8.301 1.00 18.23 66 ARG B O 1
ATOM 1785 N N . ILE B 1 68 ? 43.754 34.297 8.836 1.00 18.26 68 ILE B N 1
ATOM 1786 C CA . ILE B 1 68 ? 44.833 33.728 8.042 1.00 19.38 68 ILE B CA 1
ATOM 1787 C C . ILE B 1 68 ? 44.289 32.803 6.936 1.00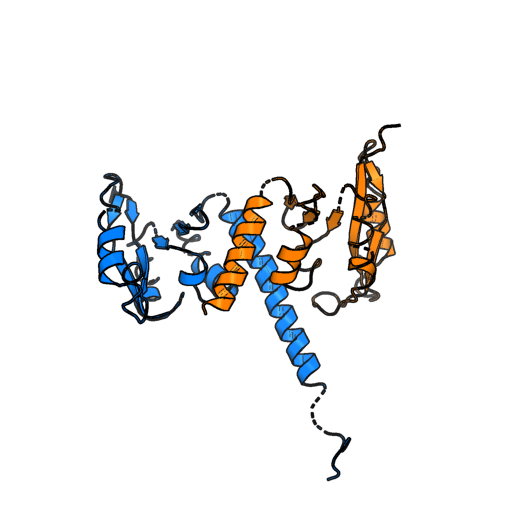 19.29 68 ILE B C 1
ATOM 1788 O O . ILE B 1 68 ? 44.692 32.923 5.778 1.00 20.22 68 ILE B O 1
ATOM 1793 N N . ASN B 1 69 ? 43.350 31.921 7.281 1.00 19.94 69 ASN B N 1
ATOM 1794 C CA . ASN B 1 69 ? 42.695 31.100 6.252 1.00 21.15 69 ASN B CA 1
ATOM 1795 C C . ASN B 1 69 ? 42.031 31.935 5.148 1.00 19.88 69 ASN B C 1
ATOM 1796 O O . ASN B 1 69 ? 42.196 31.650 3.968 1.00 20.01 69 ASN B O 1
ATOM 1801 N N . ASP B 1 70 ? 41.277 32.963 5.533 1.00 19.61 70 ASP B N 1
ATOM 1802 C CA . ASP B 1 70 ? 40.652 33.844 4.517 1.00 18.94 70 ASP B CA 1
ATOM 1803 C C . ASP B 1 70 ? 41.683 34.564 3.639 1.00 18.61 70 ASP B C 1
ATOM 1804 O O . ASP B 1 70 ? 41.463 34.729 2.443 1.00 17.99 70 ASP B O 1
ATOM 1809 N N . CYS B 1 71 ? 42.807 34.969 4.230 1.00 17.92 71 CYS B N 1
ATOM 1810 C CA . CYS B 1 71 ? 43.898 35.543 3.446 1.00 19.06 71 CYS B CA 1
ATOM 1811 C C . CYS B 1 71 ? 44.474 34.550 2.410 1.00 19.87 71 CYS B C 1
ATOM 1812 O O . CYS B 1 71 ? 44.681 34.916 1.244 1.00 20.17 71 CYS B O 1
ATOM 1823 N N . ASN B 1 73 ? 42.991 31.975 1.211 1.00 22.13 73 ASN B N 1
ATOM 1824 C CA . ASN B 1 73 ? 41.916 31.674 0.266 1.00 22.24 73 ASN B CA 1
ATOM 1825 C C . ASN B 1 73 ? 41.582 32.834 -0.683 1.00 21.80 73 ASN B C 1
ATOM 1826 O O . ASN B 1 73 ? 40.592 32.763 -1.413 1.00 22.08 73 ASN B O 1
ATOM 1831 N N . GLY B 1 74 ? 42.355 33.915 -0.658 1.00 19.78 74 GLY B N 1
ATOM 1832 C CA . GLY B 1 74 ? 42.145 34.953 -1.635 1.00 20.05 74 GLY B CA 1
ATOM 1833 C C . GLY B 1 74 ? 41.035 35.972 -1.347 1.00 19.63 74 GLY B C 1
ATOM 1834 O O . GLY B 1 74 ? 40.669 36.743 -2.231 1.00 20.56 74 GLY B O 1
ATOM 1835 N N . GLU B 1 75 ? 40.540 36.025 -0.118 1.00 19.56 75 GLU B N 1
ATOM 1836 C CA . GLU B 1 75 ? 39.424 36.933 0.236 1.00 19.33 75 GLU B CA 1
ATOM 1837 C C . GLU B 1 75 ? 39.797 38.344 0.699 1.00 17.81 75 GLU B C 1
ATOM 1838 O O . GLU B 1 75 ? 38.923 39.173 0.866 1.00 17.39 75 GLU B O 1
ATOM 1844 N N . ILE B 1 76 ? 41.081 38.596 0.957 1.00 17.31 76 ILE B N 1
ATOM 1845 C CA . ILE B 1 76 ? 41.516 39.781 1.707 1.00 15.63 76 ILE B CA 1
ATOM 1846 C C . ILE B 1 76 ? 42.724 40.421 1.005 1.00 15.47 76 ILE B C 1
ATOM 1847 O O . ILE B 1 76 ? 43.680 39.728 0.636 1.00 15.20 76 ILE B O 1
ATOM 1852 N N . ASP B 1 77 ? 42.665 41.731 0.797 1.00 15.31 77 ASP B N 1
ATOM 1853 C CA . ASP B 1 77 ? 43.771 42.445 0.133 1.00 15.23 77 ASP B CA 1
ATOM 1854 C C . ASP B 1 77 ? 44.699 43.122 1.163 1.00 15.03 77 ASP B C 1
ATOM 1855 O O . ASP B 1 77 ? 45.897 43.311 0.920 1.00 13.61 77 ASP B O 1
ATOM 1868 N N . VAL B 1 79 ? 45.145 44.001 5.779 1.00 14.59 79 VAL B N 1
ATOM 1869 C CA . VAL B 1 79 ? 44.691 43.755 7.159 1.00 14.58 79 VAL B CA 1
ATOM 1870 C C . VAL B 1 79 ? 45.086 44.955 7.984 1.00 14.72 79 VAL B C 1
ATOM 1871 O O . VAL B 1 79 ? 46.263 45.306 8.016 1.00 14.86 79 VAL B O 1
ATOM 1875 N N . PHE B 1 80 ? 44.140 45.623 8.643 1.00 14.77 80 PHE B N 1
ATOM 1876 C CA . PHE B 1 80 ? 44.557 46.612 9.659 1.00 15.02 80 PHE B CA 1
ATOM 1877 C C . PHE B 1 80 ? 44.563 45.951 10.998 1.00 15.67 80 PHE B C 1
ATOM 1878 O O . PHE B 1 80 ? 43.677 45.128 11.339 1.00 15.34 80 PHE B O 1
ATOM 1886 N N . THR B 1 81 ? 45.536 46.352 11.796 1.00 15.27 81 THR B N 1
ATOM 1887 C CA . THR B 1 81 ? 45.590 45.885 13.168 1.00 16.60 81 THR B CA 1
ATOM 1888 C C . THR B 1 81 ? 46.297 46.915 14.064 1.00 16.26 81 THR B C 1
ATOM 1889 O O . THR B 1 81 ? 47.164 47.659 13.586 1.00 16.43 81 THR B O 1
ATOM 1893 N N . LYS B 1 82 ? 45.882 47.010 15.329 1.00 16.50 82 LYS B N 1
ATOM 1894 C CA . LYS B 1 82 ? 46.361 48.064 16.222 1.00 16.65 82 LYS B CA 1
ATOM 1895 C C . LYS B 1 82 ? 47.889 48.136 16.433 1.00 16.47 82 LYS B C 1
ATOM 1896 O O . LYS B 1 82 ? 48.485 49.226 16.378 1.00 15.32 82 LYS B O 1
ATOM 1902 N N . SER B 1 83 ? 48.509 46.978 16.664 1.00 15.47 83 SER B N 1
ATOM 1903 C CA . SER B 1 83 ? 49.905 46.932 17.097 1.00 16.55 83 SER B CA 1
ATOM 1904 C C . SER B 1 83 ? 50.511 45.554 16.882 1.00 16.05 83 SER B C 1
ATOM 1905 O O . SER B 1 83 ? 49.812 44.536 16.909 1.00 14.07 83 SER B O 1
ATOM 1908 N N . ILE B 1 84 ? 51.822 45.534 16.662 1.00 16.36 84 ILE B N 1
ATOM 1909 C CA . ILE B 1 84 ? 52.635 44.316 16.724 1.00 17.54 84 ILE B CA 1
ATOM 1910 C C . ILE B 1 84 ? 52.354 43.481 18.007 1.00 17.35 84 ILE B C 1
ATOM 1911 O O . ILE B 1 84 ? 52.266 42.243 17.963 1.00 17.66 84 ILE B O 1
ATOM 1916 N N . SER B 1 85 ? 52.196 44.164 19.137 1.00 17.44 85 SER B N 1
ATOM 1917 C CA . SER B 1 85 ? 51.975 43.499 20.427 1.00 18.42 85 SER B CA 1
ATOM 1918 C C . SER B 1 85 ? 50.535 43.005 20.597 1.00 17.53 85 SER B C 1
ATOM 1919 O O . SER B 1 85 ? 50.223 42.372 21.601 1.00 17.39 85 SER B O 1
ATOM 1922 N N . ARG B 1 86 ? 49.664 43.305 19.639 1.00 16.38 86 ARG B N 1
ATOM 1923 C CA . ARG B 1 86 ? 48.281 42.835 19.699 1.00 16.89 86 ARG B CA 1
ATOM 1924 C C . ARG B 1 86 ? 47.868 42.033 18.491 1.00 16.39 86 ARG B C 1
ATOM 1925 O O . ARG B 1 86 ? 46.683 41.982 18.170 1.00 16.55 86 ARG B O 1
ATOM 1933 N N . PHE B 1 87 ? 48.837 41.427 17.807 1.00 16.07 87 PHE B N 1
ATOM 1934 C CA . PHE B 1 87 ? 48.590 40.734 16.536 1.00 16.33 87 PHE B CA 1
ATOM 1935 C C . PHE B 1 87 ? 48.958 39.269 16.734 1.00 16.91 87 PHE B C 1
ATOM 1936 O O . PHE B 1 87 ? 48.182 38.540 17.365 1.00 17.59 87 PHE B O 1
ATOM 1944 N N . ALA B 1 88 ? 50.122 38.829 16.237 1.00 17.17 88 ALA B N 1
ATOM 1945 C CA . ALA B 1 88 ? 50.652 37.531 16.626 1.00 18.21 88 ALA B CA 1
ATOM 1946 C C . ALA B 1 88 ? 51.153 37.555 18.071 1.00 18.34 88 ALA B C 1
ATOM 1947 O O . ALA B 1 88 ? 51.184 38.615 18.728 1.00 19.18 88 ALA B O 1
ATOM 1949 N N . ARG B 1 89 ? 51.519 36.396 18.599 1.00 18.70 89 ARG B N 1
ATOM 1950 C CA . ARG B 1 89 ? 51.752 36.332 20.055 1.00 19.71 89 ARG B CA 1
ATOM 1951 C C . ARG B 1 89 ? 53.212 36.524 20.465 1.00 19.33 89 ARG B C 1
ATOM 1952 O O . ARG B 1 89 ? 53.511 36.740 21.652 1.00 19.72 89 ARG B O 1
ATOM 1960 N N . ASN B 1 90 ? 54.104 36.442 19.493 1.00 18.39 90 ASN B N 1
ATOM 1961 C CA . ASN B 1 90 ? 55.529 36.564 19.747 1.00 18.55 90 ASN B CA 1
ATOM 1962 C C . ASN B 1 90 ? 56.292 36.882 18.461 1.00 18.10 90 ASN B C 1
ATOM 1963 O O . ASN B 1 90 ? 55.716 36.882 17.341 1.00 18.44 90 ASN B O 1
ATOM 1968 N N . THR B 1 91 ? 57.598 37.102 18.610 1.00 16.97 91 THR B N 1
ATOM 1969 C CA . THR B 1 91 ? 58.427 37.538 17.496 1.00 16.75 91 THR B CA 1
ATOM 1970 C C . THR B 1 91 ? 58.450 36.534 16.372 1.00 16.72 91 THR B C 1
ATOM 1971 O O . THR B 1 91 ? 58.285 36.903 15.209 1.00 16.27 91 THR B O 1
ATOM 1975 N N . LEU B 1 92 ? 58.644 35.256 16.704 1.00 17.04 92 LEU B N 1
ATOM 1976 C CA . LEU B 1 92 ? 58.749 34.272 15.640 1.00 18.14 92 LEU B CA 1
ATOM 1977 C C . LEU B 1 92 ? 57.431 34.176 14.869 1.00 17.84 92 LEU B C 1
ATOM 1978 O O . LEU B 1 92 ? 57.453 34.031 13.655 1.00 18.55 92 LEU B O 1
ATOM 1983 N N . ASP B 1 93 ? 56.304 34.256 15.576 1.00 17.85 93 ASP B N 1
ATOM 1984 C CA . ASP B 1 93 ? 54.984 34.213 14.910 1.00 17.98 93 ASP B CA 1
ATOM 1985 C C . ASP B 1 93 ? 54.666 35.462 14.076 1.00 16.66 93 ASP B C 1
ATOM 1986 O O . ASP B 1 93 ? 54.047 35.351 13.040 1.00 16.46 93 ASP B O 1
ATOM 1991 N N . THR B 1 94 ? 55.097 36.633 14.552 1.00 16.00 94 THR B N 1
ATOM 1992 C CA . THR B 1 94 ? 54.948 37.854 13.798 1.00 15.03 94 THR B CA 1
ATOM 1993 C C . THR B 1 94 ? 55.668 37.691 12.465 1.00 14.82 94 THR B C 1
ATOM 1994 O O . THR B 1 94 ? 55.081 37.897 11.409 1.00 13.86 94 THR B O 1
ATOM 1998 N N . LEU B 1 95 ? 56.928 37.275 12.520 1.00 14.98 95 LEU B N 1
ATOM 1999 C CA . LEU B 1 95 ? 57.674 36.974 11.310 1.00 15.97 95 LEU B CA 1
ATOM 2000 C C . LEU B 1 95 ? 56.964 35.971 10.409 1.00 16.37 95 LEU B C 1
ATOM 2001 O O . LEU B 1 95 ? 56.814 36.212 9.215 1.00 17.52 95 LEU B O 1
ATOM 2006 N N . LYS B 1 96 ? 56.532 34.849 10.978 1.00 15.93 96 LYS B N 1
ATOM 2007 C CA . LYS B 1 96 ? 55.891 33.811 10.198 1.00 16.22 96 LYS B CA 1
ATOM 2008 C C . LYS B 1 96 ? 54.674 34.348 9.420 1.00 14.79 96 LYS B C 1
ATOM 2009 O O . LYS B 1 96 ? 54.589 34.204 8.195 1.00 14.75 96 LYS B O 1
ATOM 2015 N N . TYR B 1 97 ? 53.734 34.937 10.147 1.00 14.37 97 TYR B N 1
ATOM 2016 C CA . TYR B 1 97 ? 52.494 35.438 9.537 1.00 15.04 97 TYR B CA 1
ATOM 2017 C C . TYR B 1 97 ? 52.666 36.648 8.613 1.00 14.34 97 TYR B C 1
ATOM 2018 O O . TYR B 1 97 ? 52.040 36.708 7.555 1.00 13.61 97 TYR B O 1
ATOM 2027 N N . VAL B 1 98 ? 53.522 37.592 8.989 1.00 13.86 98 VAL B N 1
ATOM 2028 C CA . VAL B 1 98 ? 53.802 38.720 8.069 1.00 13.50 98 VAL B CA 1
ATOM 2029 C C . VAL B 1 98 ? 54.401 38.215 6.759 1.00 14.35 98 VAL B C 1
ATOM 2030 O O . VAL B 1 98 ? 53.993 38.644 5.679 1.00 14.41 98 VAL B O 1
ATOM 2034 N N . ARG B 1 99 ? 55.363 37.287 6.839 1.00 14.50 99 ARG B N 1
ATOM 2035 C CA . ARG B 1 99 ? 55.978 36.749 5.632 1.00 15.79 99 ARG B CA 1
ATOM 2036 C C . ARG B 1 99 ? 54.993 35.990 4.767 1.00 16.00 99 ARG B C 1
ATOM 2037 O O . ARG B 1 99 ? 54.994 36.113 3.538 1.00 15.65 99 ARG B O 1
ATOM 2053 N N . LEU B 1 101 ? 51.755 36.397 4.503 1.00 17.52 101 LEU B N 1
ATOM 2054 C CA . LEU B 1 101 ? 50.864 37.372 3.859 1.00 17.48 101 LEU B CA 1
ATOM 2055 C C . LEU B 1 101 ? 51.604 38.140 2.753 1.00 17.11 101 LEU B C 1
ATOM 2056 O O . LEU B 1 101 ? 51.086 38.329 1.640 1.00 16.23 101 LEU B O 1
ATOM 2061 N N . LYS B 1 102 ? 52.832 38.539 3.057 1.00 17.02 102 LYS B N 1
ATOM 2062 C CA . LYS B 1 102 ? 53.681 39.252 2.107 1.00 18.37 102 LYS B CA 1
ATOM 2063 C C . LYS B 1 102 ? 53.947 38.470 0.818 1.00 18.94 102 LYS B C 1
ATOM 2064 O O . LYS B 1 102 ? 54.006 39.071 -0.279 1.00 18.62 102 LYS B O 1
ATOM 2070 N N . GLU B 1 103 ? 54.110 37.154 0.960 1.00 19.91 103 GLU B N 1
ATOM 2071 C CA . GLU B 1 103 ? 54.350 36.228 -0.166 1.00 22.22 103 GLU B CA 1
ATOM 2072 C C . GLU B 1 103 ? 53.160 36.263 -1.125 1.00 21.75 103 GLU B C 1
ATOM 2073 O O . GLU B 1 103 ? 53.317 36.088 -2.337 1.00 22.29 103 GLU B O 1
ATOM 2079 N N . ARG B 1 104 ? 51.974 36.510 -0.568 1.00 21.11 104 ARG B N 1
ATOM 2080 C CA . ARG B 1 104 ? 50.742 36.698 -1.347 1.00 20.93 104 ARG B CA 1
ATOM 2081 C C . ARG B 1 104 ? 50.448 38.171 -1.661 1.00 20.25 104 ARG B C 1
ATOM 2082 O O . ARG B 1 104 ? 49.352 38.498 -2.137 1.00 20.97 104 ARG B O 1
ATOM 2090 N N . ASN B 1 105 ? 51.413 39.054 -1.385 1.00 19.16 105 ASN B N 1
ATOM 2091 C CA . ASN B 1 105 ? 51.197 40.514 -1.478 1.00 18.36 105 ASN B CA 1
ATOM 2092 C C . ASN B 1 105 ? 49.957 41.047 -0.743 1.00 17.70 105 ASN B C 1
ATOM 2093 O O . ASN B 1 105 ? 49.213 41.893 -1.261 1.00 17.02 105 ASN B O 1
ATOM 2098 N N . ILE B 1 106 ? 49.768 40.554 0.477 1.00 16.44 106 ILE B N 1
ATOM 2099 C CA . ILE B 1 106 ? 48.715 41.017 1.376 1.00 15.84 106 ILE B CA 1
ATOM 2100 C C . ILE B 1 106 ? 49.400 41.893 2.417 1.00 15.94 106 ILE B C 1
ATOM 2101 O O . ILE B 1 106 ? 50.318 41.420 3.116 1.00 16.63 106 ILE B O 1
ATOM 2106 N N . ALA B 1 107 ? 49.010 43.177 2.477 1.00 14.32 107 ALA B N 1
ATOM 2107 C CA . ALA B 1 107 ? 49.634 44.113 3.427 1.00 14.03 107 ALA B CA 1
ATOM 2108 C C . ALA B 1 107 ? 49.000 44.003 4.814 1.00 14.18 107 ALA B C 1
ATOM 2109 O O . ALA B 1 107 ? 47.796 43.811 4.957 1.00 15.49 107 ALA B O 1
ATOM 2111 N N . VAL B 1 108 ? 49.828 44.107 5.835 1.00 13.71 108 VAL B N 1
ATOM 2112 C CA . VAL B 1 108 ? 49.346 44.385 7.149 1.00 13.53 108 VAL B CA 1
ATOM 2113 C C . VAL B 1 108 ? 49.774 45.820 7.457 1.00 13.76 108 VAL B C 1
ATOM 2114 O O . VAL B 1 108 ? 50.935 46.239 7.194 1.00 13.94 108 VAL B O 1
ATOM 2118 N N . TYR B 1 109 ? 48.831 46.577 7.995 1.00 13.16 109 TYR B N 1
ATOM 2119 C CA . TYR B 1 109 ? 49.134 47.884 8.490 1.00 12.93 109 TYR B CA 1
ATOM 2120 C C . TYR B 1 109 ? 49.002 47.875 9.995 1.00 12.75 109 TYR B C 1
ATOM 2121 O O . TYR B 1 109 ? 47.894 47.754 10.528 1.00 10.86 109 TYR B O 1
ATOM 2130 N N . PHE B 1 110 ? 50.166 47.976 10.651 1.00 11.38 110 PHE B N 1
ATOM 2131 C CA . PHE B 1 110 ? 50.260 48.129 12.093 1.00 12.41 110 PHE B CA 1
ATOM 2132 C C . PHE B 1 110 ? 50.062 49.597 12.445 1.00 12.68 110 PHE B C 1
ATOM 2133 O O . PHE B 1 110 ? 50.921 50.452 12.152 1.00 11.52 110 PHE B O 1
ATOM 2141 N N . GLU B 1 111 ? 48.909 49.883 13.047 1.00 12.99 111 GLU B N 1
ATOM 2142 C CA . GLU B 1 111 ? 48.437 51.255 13.217 1.00 13.66 111 GLU B CA 1
ATOM 2143 C C . GLU B 1 111 ? 49.267 52.077 14.211 1.00 14.49 111 GLU B C 1
ATOM 2144 O O . GLU B 1 111 ? 49.630 53.220 13.915 1.00 13.80 111 GLU B O 1
ATOM 2150 N N . ASP B 1 112 ? 49.601 51.498 15.374 1.00 15.09 112 ASP B N 1
ATOM 2151 C CA . ASP B 1 112 ? 50.371 52.239 16.392 1.00 15.14 112 ASP B CA 1
ATOM 2152 C C . ASP B 1 112 ? 51.771 52.508 15.879 1.00 15.43 112 ASP B C 1
ATOM 2153 O O . ASP B 1 112 ? 52.313 53.592 16.086 1.00 15.95 112 ASP B O 1
ATOM 2158 N N . GLU B 1 113 ? 52.354 51.522 15.202 1.00 15.33 113 GLU B N 1
ATOM 2159 C CA . GLU B 1 113 ? 53.728 51.669 14.686 1.00 15.29 113 GLU B CA 1
ATOM 2160 C C . GLU B 1 113 ? 53.804 52.411 13.357 1.00 14.75 113 GLU B C 1
ATOM 2161 O O . GLU B 1 113 ? 54.910 52.856 12.959 1.00 15.06 113 GLU B O 1
ATOM 2167 N N . LYS B 1 114 ? 52.647 52.559 12.694 1.00 13.95 114 LYS B N 1
ATOM 2168 C CA . LYS B 1 114 ? 52.539 53.183 11.359 1.00 14.36 114 LYS B CA 1
ATOM 2169 C C . LYS B 1 114 ? 53.440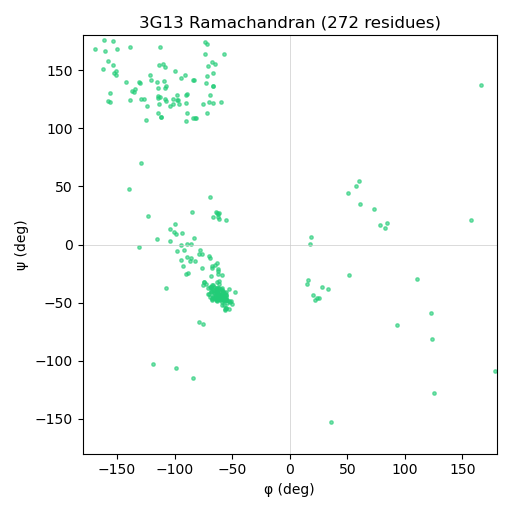 52.420 10.339 1.00 14.35 114 LYS B C 1
ATOM 2170 O O . LYS B 1 114 ? 54.271 53.016 9.634 1.00 14.10 114 LYS B O 1
ATOM 2176 N N . ILE B 1 115 ? 53.291 51.100 10.296 1.00 13.19 115 ILE B N 1
ATOM 2177 C CA . ILE B 1 115 ? 54.129 50.254 9.420 1.00 13.13 115 ILE B CA 1
ATOM 2178 C C . ILE B 1 115 ? 53.237 49.426 8.512 1.00 13.90 115 ILE B C 1
ATOM 2179 O O . ILE B 1 115 ? 52.405 48.624 8.992 1.00 14.59 115 ILE B O 1
ATOM 2184 N N . ASN B 1 116 ? 53.410 49.656 7.213 1.00 13.51 116 ASN B N 1
ATOM 2185 C CA . ASN B 1 116 ? 52.808 48.855 6.172 1.00 13.63 116 ASN B CA 1
ATOM 2186 C C . ASN B 1 116 ? 53.832 47.835 5.731 1.00 14.31 116 ASN B C 1
ATOM 2187 O O . ASN B 1 116 ? 54.940 48.193 5.278 1.00 13.54 116 ASN B O 1
ATOM 2192 N N . THR B 1 117 ? 53.474 46.558 5.863 1.00 13.42 117 THR B N 1
ATOM 2193 C CA . THR B 1 117 ? 54.437 45.487 5.636 1.00 13.65 117 THR B CA 1
ATOM 2194 C C . THR B 1 117 ? 54.913 45.269 4.198 1.00 14.33 117 THR B C 1
ATOM 2195 O O . THR B 1 117 ? 55.850 44.502 3.998 1.00 12.88 117 THR B O 1
ATOM 2199 N N . LEU B 1 118 ? 54.250 45.911 3.219 1.00 14.03 118 LEU B N 1
ATOM 2200 C CA . LEU B 1 118 ? 54.677 45.850 1.821 1.00 15.15 118 LEU B CA 1
ATOM 2201 C C . LEU B 1 118 ? 55.569 47.020 1.396 1.00 15.85 118 LEU B C 1
ATOM 2202 O O . LEU B 1 118 ? 56.027 47.073 0.271 1.00 18.36 118 LEU B O 1
ATOM 2207 N N . THR B 1 119 ? 55.841 47.939 2.298 1.00 16.36 119 THR B N 1
ATOM 2208 C CA . THR B 1 119 ? 56.677 49.074 1.961 1.00 15.89 119 THR B CA 1
ATOM 2209 C C . THR B 1 119 ? 58.114 48.829 2.450 1.00 17.31 119 THR B C 1
ATOM 2210 O O . THR B 1 119 ? 58.430 47.761 2.988 1.00 15.04 119 THR B O 1
ATOM 2222 N N . ASP B 1 121 ? 59.388 50.282 4.963 1.00 18.46 121 ASP B N 1
ATOM 2223 C CA . ASP B 1 121 ? 59.260 50.206 6.437 1.00 19.14 121 ASP B CA 1
ATOM 2224 C C . ASP B 1 121 ? 58.958 48.745 6.858 1.00 17.31 121 ASP B C 1
ATOM 2225 O O . ASP B 1 121 ? 59.389 48.277 7.925 1.00 17.53 121 ASP B O 1
ATOM 2230 N N . GLY B 1 122 ? 58.141 48.072 6.051 1.00 16.30 122 GLY B N 1
ATOM 2231 C CA . GLY B 1 122 ? 57.846 46.667 6.238 1.00 15.89 122 GLY B CA 1
ATOM 2232 C C . GLY B 1 122 ? 59.084 45.802 6.065 1.00 15.89 122 GLY B C 1
ATOM 2233 O O . GLY B 1 122 ? 59.268 44.824 6.808 1.00 14.28 122 GLY B O 1
ATOM 2234 N N . GLU B 1 123 ? 59.932 46.160 5.087 1.00 15.00 123 GLU B N 1
ATOM 2235 C CA . GLU B 1 123 ? 61.223 45.483 4.935 1.00 16.19 123 GLU B CA 1
ATOM 2236 C C . GLU B 1 123 ? 62.122 45.700 6.160 1.00 15.83 123 GLU B C 1
ATOM 2237 O O . GLU B 1 123 ? 62.809 44.775 6.599 1.00 17.26 123 GLU B O 1
ATOM 2243 N N . LEU B 1 124 ? 62.113 46.915 6.714 1.00 15.38 124 LEU B N 1
ATOM 2244 C CA . LEU B 1 124 ? 62.835 47.207 7.944 1.00 15.42 124 LEU B CA 1
ATOM 2245 C C . LEU B 1 124 ? 62.291 46.402 9.130 1.00 14.80 124 LEU B C 1
ATOM 2246 O O . LEU B 1 124 ? 63.056 45.851 9.927 1.00 13.41 124 LEU B O 1
ATOM 2251 N N . LEU B 1 125 ? 60.963 46.383 9.268 1.00 14.38 125 LEU B N 1
ATOM 2252 C CA . LEU B 1 125 ? 60.321 45.599 10.317 1.00 14.06 125 LEU B CA 1
ATOM 2253 C C . LEU B 1 125 ? 60.815 44.139 10.294 1.00 13.45 125 LEU B C 1
ATOM 2254 O O . LEU B 1 125 ? 61.192 43.626 11.337 1.00 12.11 125 LEU B O 1
ATOM 2259 N N . LEU B 1 126 ? 60.813 43.505 9.120 1.00 14.14 126 LEU B N 1
ATOM 2260 C CA . LEU B 1 126 ? 61.243 42.116 8.984 1.00 15.60 126 LEU B CA 1
ATOM 2261 C C . LEU B 1 126 ? 62.725 41.910 9.365 1.00 15.65 126 LEU B C 1
ATOM 2262 O O . LEU B 1 126 ? 63.069 40.922 10.041 1.00 14.97 126 LEU B O 1
ATOM 2267 N N . VAL B 1 127 ? 63.596 42.822 8.938 1.00 16.16 127 VAL B N 1
ATOM 2268 C CA . VAL B 1 127 ? 64.997 42.736 9.434 1.00 17.31 127 VAL B CA 1
ATOM 2269 C C . VAL B 1 127 ? 65.163 42.919 10.941 1.00 15.61 127 VAL B C 1
ATOM 2270 O O . VAL B 1 127 ? 65.921 42.215 11.536 1.00 17.50 127 VAL B O 1
ATOM 2274 N N . VAL B 1 128 ? 64.457 43.851 11.560 1.00 15.37 128 VAL B N 1
ATOM 2275 C CA . VAL B 1 128 ? 64.581 44.085 13.009 1.00 14.05 128 VAL B CA 1
ATOM 2276 C C . VAL B 1 128 ? 64.041 42.855 13.780 1.00 14.83 128 VAL B C 1
ATOM 2277 O O . VAL B 1 128 ? 64.668 42.386 14.740 1.00 14.06 128 VAL B O 1
ATOM 2281 N N . LEU B 1 129 ? 62.888 42.337 13.355 1.00 15.00 129 LEU B N 1
ATOM 2282 C CA . LEU B 1 129 ? 62.354 41.138 14.000 1.00 15.90 129 LEU B CA 1
ATOM 2283 C C . LEU B 1 129 ? 63.287 39.924 13.837 1.00 16.17 129 LEU B C 1
ATOM 2284 O O . LEU B 1 129 ? 63.474 39.174 14.799 1.00 16.52 129 LEU B O 1
ATOM 2289 N N . SER B 1 130 ? 63.840 39.737 12.632 1.00 16.74 130 SER B N 1
ATOM 2290 C CA . SER B 1 130 ? 64.845 38.688 12.376 1.00 17.65 130 SER B CA 1
ATOM 2291 C C . SER B 1 130 ? 66.047 38.820 13.321 1.00 17.12 130 SER B C 1
ATOM 2292 O O . SER B 1 130 ? 66.524 37.830 13.858 1.00 16.77 130 SER B O 1
ATOM 2295 N N . SER B 1 131 ? 66.505 40.048 13.543 1.00 17.37 131 SER B N 1
ATOM 2296 C CA . SER B 1 131 ? 67.585 40.347 14.509 1.00 18.24 131 SER B CA 1
ATOM 2297 C C . SER B 1 131 ? 67.207 40.026 15.976 1.00 18.55 131 SER B C 1
ATOM 2298 O O . SER B 1 131 ? 67.994 39.451 16.731 1.00 17.20 131 SER B O 1
ATOM 2301 N N . VAL B 1 132 ? 65.993 40.387 16.364 1.00 18.81 132 VAL B N 1
ATOM 2302 C CA . VAL B 1 132 ? 65.501 40.020 17.684 1.00 19.88 132 VAL B CA 1
ATOM 2303 C C . VAL B 1 132 ? 65.497 38.496 17.846 1.00 20.34 132 VAL B C 1
ATOM 2304 O O . VAL B 1 132 ? 65.974 37.993 18.866 1.00 20.08 132 VAL B O 1
ATOM 2308 N N . ALA B 1 133 ? 64.992 37.770 16.847 1.00 21.14 133 ALA B N 1
ATOM 2309 C CA . ALA B 1 133 ? 64.998 36.318 16.928 1.00 22.21 133 ALA B CA 1
ATOM 2310 C C . ALA B 1 133 ? 66.443 35.778 17.014 1.00 22.97 133 ALA B C 1
ATOM 2311 O O . ALA B 1 133 ? 66.717 34.925 17.862 1.00 22.75 133 ALA B O 1
ATOM 2313 N N . GLN B 1 134 ? 67.343 36.289 16.161 1.00 23.40 134 GLN B N 1
ATOM 2314 C CA . GLN B 1 134 ? 68.763 35.871 16.128 1.00 24.12 134 GLN B CA 1
ATOM 2315 C C . GLN B 1 134 ? 69.438 36.164 17.482 1.00 23.59 134 GLN B C 1
ATOM 2316 O O . GLN B 1 134 ? 70.181 35.339 17.994 1.00 24.58 134 GLN B O 1
ATOM 2322 N N . GLN B 1 135 ? 69.185 37.352 18.031 1.00 22.94 135 GLN B N 1
ATOM 2323 C CA . GLN B 1 135 ? 69.619 37.760 19.366 1.00 22.53 135 GLN B CA 1
ATOM 2324 C C . GLN B 1 135 ? 69.232 36.785 20.482 1.00 24.08 135 GLN B C 1
ATOM 2325 O O . GLN B 1 135 ? 70.041 36.552 21.416 1.00 22.41 135 GLN B O 1
ATOM 2331 N N . GLU B 1 136 ? 68.028 36.206 20.385 1.00 24.74 136 GLU B N 1
ATOM 2332 C CA . GLU B 1 136 ? 67.620 35.194 21.370 1.00 27.66 136 GLU B CA 1
ATOM 2333 C C . GLU B 1 136 ? 68.477 33.940 21.217 1.00 27.57 136 GLU B C 1
ATOM 2334 O O . GLU B 1 136 ? 69.038 33.428 22.196 1.00 27.45 136 GLU B O 1
ATOM 2340 N N . VAL B 1 137 ? 68.625 33.492 19.977 1.00 28.37 137 VAL B N 1
ATOM 2341 C CA . VAL B 1 137 ? 69.381 32.292 19.678 1.00 29.94 137 VAL B CA 1
ATOM 2342 C C . VAL B 1 137 ? 70.828 32.395 20.184 1.00 30.65 137 VAL B C 1
ATOM 2343 O O . VAL B 1 137 ? 71.363 31.430 20.776 1.00 30.84 137 VAL B O 1
ATOM 2347 N N . GLU B 1 138 ? 71.424 33.583 20.010 1.00 30.81 138 GLU B N 1
ATOM 2348 C CA . GLU B 1 138 ? 72.846 33.828 20.280 1.00 30.36 138 GLU B CA 1
ATOM 2349 C C . GLU B 1 138 ? 73.183 34.202 21.721 1.00 31.11 138 GLU B C 1
ATOM 2350 O O . GLU B 1 138 ? 74.348 34.182 22.115 1.00 31.75 138 GLU B O 1
ATOM 2356 N N . ASN B 1 139 ? 72.182 34.553 22.515 1.00 31.71 139 ASN B N 1
ATOM 2357 C CA . ASN B 1 139 ? 72.452 34.989 23.878 1.00 32.40 139 ASN B CA 1
ATOM 2358 C C . ASN B 1 139 ? 71.772 34.096 24.912 1.00 33.06 139 ASN B C 1
ATOM 2359 O O . ASN B 1 139 ? 71.708 34.463 26.083 1.00 33.40 139 ASN B O 1
#

Secondary structure (DSSP, 8-state):
--SEEEEEEEEEPS-SS-GGGSHHHHHHHHH--TT-TTEEEEEEEEEE---SHHHH-----------EES-HHHH-SSHHHHHHHH--GGGT---EETTTTEETT--HHHHHHHHHHHHHHHHHHHHHHHHHHH-----SSS--/-PPPEEEEEEEEE---SS-GGGSHHHHHHHHH--TT-TTEEEEEEEEEEB-TTSS-B--HHHH-----------EES-GGGSSSSHHHHHHHH--GGGT---EETTTTEETT--HHHHHHHHHHHHHHHHH-

Foldseek 3Di:
DQAAEEEEEAEAEPDDVCVCRHPVNVVVVVVVCVVDPSHDYLYYFYEYPCHDDSLVCLVCLCVSHLYEYAALVRNHPDLVSSLVSCVNVVSNRWYQHNPVRDTLNPVVVVVNVVSVVVVVVVVVVVVVVVVVVVCPDDCPPHDD/DPAAAEEEEEAAAEPDPVCCCRHPVVVVVVVVVLVVPPSYDYLDYQYWYADPPDLRIDCVSLVCLVCLCVSHLYEYAAPVGRDPDLVVSLVSLVNVVVNRWYQHNVVRDTLVPVVVVVNVVSVVVVVVVVVD

B-factor: mean 22.49, std 9.39, range [2.0, 63.11]